Protein AF-A0A8C2XKY7-F1 (afdb_monomer)

pLDDT: mean 80.88, std 16.06, range [31.97, 96.88]

Sequence (263 aa):
IERQAEESQRLFYTARRLNLKREVGIIGAVSFIAGTMIGSGIFISPQFVLSAIGSPGASFVIWSCCGLIALLGGLCYAELGTVIPESGGEYIYILRTAGRVVAFMFVLSFIAVMRPASATGIALSLAEYVVAPFYSGCTAPQVVVKCVAAAAIMVLATVNCLSVRLATTIQVVSMVVKLLALAVIILGGVVMLFQGHTENFDNSFEGTYVDVSSIGIAFYQGLWSFDGWNTLNYLTEELKHPEVRVYCSLIIHLRRHLCSLCL

Radius of gyration: 22.41 Å; Cα contacts (8 Å, |Δi|>4): 226; chains: 1; bounding box: 69×38×68 Å

Foldseek 3Di:
DVVVVVVVVVVVVVPDPVLAAQPQELVNLLVVLVLQLQALLVVPLLVQLCVLFVFQLVLLVLLVVLLVVLLVVLVVLLVVCVVPVDADFPLVVCCVPVNDPVSVVVVCCCVVPVVVVLLLVRLLSVLCVVCDVVQPPDDDPPVSSNVSSVVVVVVLVVCVVPDPVSNVVVSVVVSVVSVVVLVCVQVVVVVCVVVVVCPSPPCRNPRTDPDPVSSVSSNVSSNSSRPRSRVVSNCSSNHDPSNPSSNVSSVVNSVVVSVSSSD

Solvent-accessible surface area (backbone atoms only — not comparable to full-atom values): 13965 Å² total; per-residue (Å²): 109,69,69,58,50,54,50,50,49,48,54,56,67,59,53,66,77,80,70,54,71,57,72,37,44,62,67,52,50,34,50,48,45,50,59,51,24,66,51,72,30,68,79,53,25,59,62,54,21,33,69,39,25,47,10,64,46,54,34,53,52,50,47,52,51,34,51,50,50,48,49,54,53,32,50,55,46,37,54,48,37,57,76,50,70,53,66,51,33,69,48,52,55,32,35,74,74,69,29,67,68,56,23,48,53,49,51,50,45,40,64,72,43,52,51,54,51,51,54,48,53,55,28,42,55,52,18,48,64,69,48,47,78,81,33,77,93,52,84,72,57,68,66,58,35,51,50,46,14,51,50,50,50,55,52,52,50,49,42,49,73,75,32,62,70,59,42,54,49,53,51,52,53,50,50,54,53,52,55,51,52,49,51,52,52,41,53,51,46,50,52,42,52,74,72,63,69,52,75,78,54,79,61,21,60,54,72,54,47,86,48,71,65,30,47,51,52,21,47,54,37,39,39,56,31,53,41,45,61,65,55,62,32,49,44,40,48,29,34,52,64,49,74,65,38,48,55,52,30,53,56,58,47,48,57,52,48,52,60,65,70,80,87

Organism: Cyclopterus lumpus (NCBI:txid8103)

Mean predicted aligned error: 9.89 Å

InterPro domains:
  IPR002293 Amino acid/polyamine transporter I [PF13520] (27-245)
  IPR050598 Cellular Amino Acid Transporter [PTHR11785] (16-252)

Secondary structure (DSSP, 8-state):
-HHHHHHHHHHHHTS--------B-HHHHHHHHHHHHS-SHHHHHHHHHHHHH--HHHHHHHHHHHHHHHHHHHHHHHHHHHHS--SSTHHHHHHHHT-HHHHHHHHHHIIIIIHHHHHHHHHHHHHHHHHGGGGTTSPPPHHHHHHHHHHHHHHHHHHHHH-HHHHHHHHHHHHHHHHHHHHHHHHHHHHHHHTT--GGGTTTTTT----HHHHHHHHHHHHHHTTTTTGGGGSTTTBSSHHHHHHHHHHHHHHHHHHHH--

Nearest PDB structures (foldseek):
  6li9-assembly1_B  TM=9.604E-01  e=4.142E-14  Homo sapiens
  7nf6-assembly1_B  TM=9.553E-01  e=1.616E-13  Ovis aries
  8ida-assembly1_B  TM=8.318E-01  e=3.259E-12  Homo sapiens
  8wny-assembly1_B  TM=9.722E-01  e=5.985E-11  Homo sapiens
  7epz-assembly1_B  TM=9.396E-01  e=1.323E-08  Homo sapiens

Structure (mmCIF, N/CA/C/O backbone):
data_AF-A0A8C2XKY7-F1
#
_entry.id   AF-A0A8C2XKY7-F1
#
loop_
_atom_site.group_PDB
_atom_site.id
_atom_site.type_symbol
_atom_site.label_atom_id
_atom_site.label_alt_id
_atom_site.label_comp_id
_atom_site.label_asym_id
_atom_site.label_entity_id
_atom_site.label_seq_id
_atom_site.pdbx_PDB_ins_code
_atom_site.Cartn_x
_atom_site.Cartn_y
_atom_site.Cartn_z
_atom_site.occupancy
_atom_site.B_iso_or_equiv
_atom_site.auth_seq_id
_atom_site.auth_comp_id
_atom_site.auth_asym_id
_atom_site.auth_atom_id
_atom_site.pdbx_PDB_model_num
ATOM 1 N N . ILE A 1 1 ? -39.731 5.141 42.437 1.00 54.97 1 ILE A N 1
ATOM 2 C CA . ILE A 1 1 ? -39.787 4.930 40.970 1.00 54.97 1 ILE A CA 1
ATOM 3 C C . ILE A 1 1 ? -38.626 5.660 40.294 1.00 54.97 1 ILE A C 1
ATOM 5 O O . ILE A 1 1 ? -37.801 4.980 39.710 1.00 54.97 1 ILE A O 1
ATOM 9 N N . GLU A 1 2 ? -38.446 6.973 40.491 1.00 52.31 2 GLU A N 1
ATOM 10 C CA . GLU A 1 2 ? -37.279 7.718 39.959 1.00 52.31 2 GLU A CA 1
ATOM 11 C C . GLU A 1 2 ? -35.917 7.190 40.442 1.00 52.31 2 GLU A C 1
ATOM 13 O O . GLU A 1 2 ? -35.032 6.984 39.623 1.00 52.31 2 GLU A O 1
ATOM 18 N N . ARG A 1 3 ? -35.767 6.827 41.727 1.00 51.44 3 ARG A N 1
ATOM 19 C CA . ARG A 1 3 ? -34.530 6.170 42.206 1.00 51.44 3 ARG A CA 1
ATOM 20 C C . ARG A 1 3 ? -34.241 4.831 41.528 1.00 51.44 3 ARG A C 1
ATOM 22 O O . ARG A 1 3 ? -33.085 4.529 41.285 1.00 51.44 3 ARG A O 1
ATOM 29 N N . GLN A 1 4 ? -35.272 4.046 41.203 1.00 51.00 4 GLN A N 1
ATOM 30 C CA . GLN A 1 4 ? -35.089 2.769 40.506 1.00 51.00 4 GLN A CA 1
ATOM 31 C C . GLN A 1 4 ? -34.838 2.962 39.005 1.00 51.00 4 GLN A C 1
ATOM 33 O O . GLN A 1 4 ? -34.149 2.145 38.405 1.00 51.00 4 GLN A O 1
ATOM 38 N N . ALA A 1 5 ? -35.325 4.055 38.410 1.00 53.00 5 ALA A N 1
ATOM 39 C CA . ALA A 1 5 ? -34.984 4.454 37.048 1.00 53.00 5 ALA A CA 1
ATOM 40 C C . ALA A 1 5 ? -33.535 4.968 36.950 1.00 53.00 5 ALA A C 1
ATOM 42 O O . ALA A 1 5 ? -32.833 4.589 36.019 1.00 53.00 5 ALA A O 1
ATOM 43 N N . GLU A 1 6 ? -33.044 5.725 37.940 1.00 53.34 6 GLU A N 1
ATOM 44 C CA . GLU A 1 6 ? -31.635 6.139 38.028 1.00 53.34 6 GLU A CA 1
ATOM 45 C C . GLU A 1 6 ? -30.687 4.967 38.321 1.00 53.34 6 GLU A C 1
ATOM 47 O O . GLU A 1 6 ? -29.592 4.914 37.763 1.00 53.34 6 GLU A O 1
ATOM 52 N N . GLU A 1 7 ? -31.087 4.004 39.158 1.00 53.75 7 GLU A N 1
ATOM 53 C CA . GLU A 1 7 ? -30.315 2.775 39.398 1.00 53.75 7 GLU A CA 1
ATOM 54 C C . GLU A 1 7 ? -30.307 1.861 38.172 1.00 53.75 7 GLU A C 1
ATOM 56 O O . GLU A 1 7 ? -29.263 1.307 37.837 1.00 53.75 7 GLU A O 1
ATOM 61 N N . SER A 1 8 ? -31.430 1.753 37.454 1.00 51.00 8 SER A N 1
ATOM 62 C CA . SER A 1 8 ? -31.519 0.997 36.202 1.00 51.00 8 SER A CA 1
ATOM 63 C C . SER A 1 8 ? -30.746 1.687 35.067 1.00 51.00 8 SER A C 1
ATOM 65 O O . SER A 1 8 ? -30.033 1.011 34.330 1.00 51.00 8 SER A O 1
ATOM 67 N N . GLN A 1 9 ? -30.753 3.027 34.984 1.00 49.66 9 GLN A N 1
ATOM 68 C CA . GLN A 1 9 ? -29.889 3.796 34.076 1.00 49.66 9 GLN A CA 1
ATOM 69 C C . GLN A 1 9 ? -28.409 3.714 34.462 1.00 49.66 9 GLN A C 1
ATOM 71 O O . GLN A 1 9 ? -27.577 3.618 33.563 1.00 49.66 9 GLN A O 1
ATOM 76 N N . ARG A 1 10 ? -28.045 3.692 35.753 1.00 48.12 10 ARG A N 1
ATOM 77 C CA . ARG A 1 10 ? -26.660 3.415 36.177 1.00 48.12 10 ARG A CA 1
ATOM 78 C C . ARG A 1 10 ? -26.254 1.989 35.833 1.00 48.12 10 ARG A C 1
ATOM 80 O O . ARG A 1 10 ? -25.175 1.822 35.279 1.00 48.12 10 ARG A O 1
ATOM 87 N N . LEU A 1 11 ? -27.095 0.980 36.069 1.00 50.81 11 LEU A N 1
ATOM 88 C CA . LEU A 1 11 ? -26.815 -0.407 35.674 1.00 50.81 11 LEU A CA 1
ATOM 89 C C . LEU A 1 11 ? -26.671 -0.550 34.149 1.00 50.81 11 LEU A C 1
ATOM 91 O O . LEU A 1 11 ? -25.809 -1.295 33.694 1.00 50.81 11 LEU A O 1
ATOM 95 N N . PHE A 1 12 ? -27.449 0.205 33.366 1.00 46.84 12 PHE A N 1
ATOM 96 C CA . PHE A 1 12 ? -27.363 0.230 31.903 1.00 46.84 12 PHE A CA 1
ATOM 97 C C . PHE A 1 12 ? -26.188 1.077 31.378 1.00 46.84 12 PHE A C 1
ATOM 99 O O . PHE A 1 12 ? -25.644 0.766 30.329 1.00 46.84 12 PHE A O 1
ATOM 106 N N . TYR A 1 13 ? -25.712 2.094 32.107 1.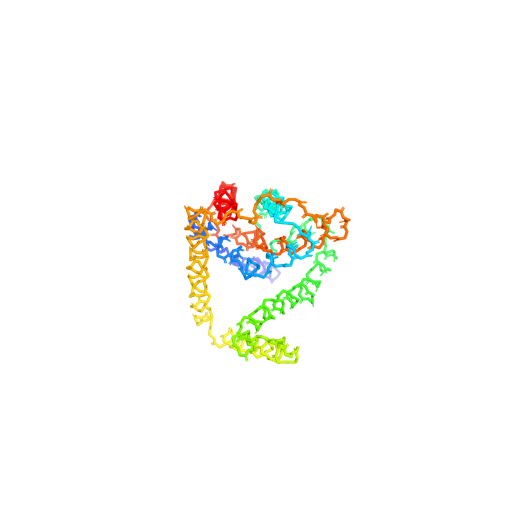00 43.41 13 TYR A N 1
ATOM 107 C CA . TYR A 1 13 ? -24.428 2.772 31.830 1.00 43.41 13 TYR A CA 1
ATOM 108 C C . TYR A 1 13 ? -23.217 1.951 32.293 1.00 43.41 13 TYR A C 1
ATOM 110 O O . TYR A 1 13 ? -22.125 2.077 31.744 1.00 43.41 13 TYR A O 1
ATOM 118 N N . THR A 1 14 ? -23.437 1.041 33.244 1.00 39.94 14 THR A N 1
ATOM 119 C CA . THR A 1 14 ? -22.590 -0.131 33.484 1.00 39.94 14 THR A CA 1
ATOM 120 C C . THR A 1 14 ? -22.904 -1.244 32.477 1.00 39.94 14 THR A C 1
ATOM 122 O O . THR A 1 14 ? -22.616 -2.411 32.737 1.00 39.94 14 THR A O 1
ATOM 125 N N . ALA A 1 15 ? -23.446 -0.912 31.293 1.00 43.59 15 ALA A N 1
ATOM 126 C CA . ALA A 1 15 ? -23.212 -1.688 30.087 1.00 43.59 15 ALA A CA 1
ATOM 127 C C . ALA A 1 15 ? -21.702 -1.766 29.911 1.00 43.59 15 ALA A C 1
ATOM 129 O O . ALA A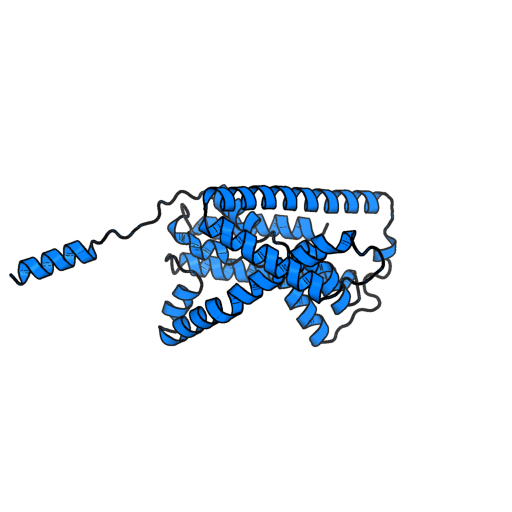 1 15 ? -21.074 -0.881 29.336 1.00 43.59 15 ALA A O 1
ATOM 130 N N . ARG A 1 16 ? -21.134 -2.801 30.535 1.00 41.12 16 ARG A N 1
ATOM 131 C CA . ARG A 1 16 ? -19.943 -3.534 30.149 1.00 41.12 16 ARG A CA 1
ATOM 132 C C . ARG A 1 16 ? -19.126 -2.695 29.179 1.00 41.12 16 ARG A C 1
ATOM 134 O O . ARG A 1 16 ? -19.314 -2.837 27.974 1.00 41.12 16 ARG A O 1
ATOM 141 N N . ARG A 1 17 ? -18.240 -1.819 29.688 1.00 44.00 17 ARG A N 1
ATOM 142 C CA . ARG A 1 17 ? -17.112 -1.380 28.859 1.00 44.00 17 ARG A CA 1
ATOM 143 C C . ARG A 1 17 ? -16.532 -2.685 28.342 1.00 44.00 17 ARG A C 1
ATOM 145 O O . ARG A 1 17 ? -16.005 -3.466 29.138 1.00 44.00 17 ARG A O 1
ATOM 152 N N . LEU A 1 18 ? -16.759 -2.982 27.068 1.00 45.09 18 LEU A N 1
ATOM 153 C CA . LEU A 1 18 ? -16.178 -4.116 26.378 1.00 45.09 18 LEU A CA 1
ATOM 154 C C . LEU A 1 18 ? -14.696 -3.772 26.281 1.00 45.09 18 LEU A C 1
ATOM 156 O O . LEU A 1 18 ? -14.224 -3.293 25.264 1.00 45.09 18 LEU A O 1
ATOM 160 N N . ASN A 1 19 ? -13.992 -3.898 27.406 1.00 48.44 19 ASN A N 1
ATOM 161 C CA . ASN A 1 19 ? -12.555 -3.771 27.450 1.00 48.44 19 ASN A CA 1
ATOM 162 C C . ASN A 1 19 ? -12.042 -4.984 26.697 1.00 48.44 19 ASN A C 1
ATOM 164 O O . ASN A 1 19 ? -12.215 -6.124 27.145 1.00 48.44 19 ASN A O 1
ATOM 168 N N . LEU A 1 20 ? -11.485 -4.724 25.521 1.00 58.12 20 LEU A N 1
ATOM 169 C CA . LEU A 1 20 ? -10.820 -5.740 24.738 1.00 58.12 20 LEU A CA 1
ATOM 170 C C . LEU A 1 20 ? -9.720 -6.360 25.603 1.00 58.12 20 LEU A C 1
ATOM 172 O O . LEU A 1 20 ? -9.013 -5.685 26.359 1.00 58.12 20 LEU A O 1
ATOM 176 N N . LYS A 1 21 ? -9.633 -7.690 25.580 1.00 58.19 21 LYS A N 1
ATOM 177 C CA . LYS A 1 21 ? -8.665 -8.396 26.412 1.00 58.19 21 LYS A CA 1
ATOM 178 C C . LYS A 1 21 ? -7.279 -8.096 25.850 1.00 58.19 21 LYS A C 1
ATOM 180 O O . LYS A 1 21 ? -6.983 -8.470 24.720 1.00 58.19 21 LYS A O 1
ATOM 185 N N . ARG A 1 22 ? -6.428 -7.441 26.643 1.00 65.25 22 ARG A N 1
ATOM 186 C CA . ARG A 1 22 ? -5.036 -7.164 26.271 1.00 65.25 22 ARG A CA 1
ATOM 187 C C . ARG A 1 22 ? -4.274 -8.474 26.128 1.00 65.25 22 ARG A C 1
ATOM 189 O O . ARG A 1 22 ? -3.756 -8.978 27.121 1.00 65.25 22 ARG A O 1
ATOM 196 N N . GLU A 1 23 ? -4.221 -9.037 24.927 1.00 70.06 23 GLU A N 1
ATOM 197 C CA . GLU A 1 23 ? -3.544 -10.306 24.626 1.00 70.06 23 GLU A CA 1
ATOM 198 C C . GLU A 1 23 ? -2.339 -10.127 23.697 1.00 70.06 23 GLU A C 1
ATOM 200 O O . GLU A 1 23 ? -1.421 -10.951 23.717 1.00 70.06 23 GLU A O 1
ATOM 205 N N . VAL A 1 24 ? -2.268 -9.015 22.959 1.00 64.38 24 VAL A N 1
ATOM 206 C CA . VAL A 1 24 ? -1.228 -8.787 21.953 1.00 64.38 24 VAL A CA 1
ATOM 207 C C . VAL A 1 24 ? 0.077 -8.332 22.619 1.00 64.38 24 VAL A C 1
ATOM 209 O O . VAL A 1 24 ? 0.172 -7.264 23.232 1.00 64.38 24 VAL A O 1
ATOM 212 N N . GLY A 1 25 ? 1.106 -9.181 22.533 1.00 68.69 25 GLY A N 1
ATOM 213 C CA . GLY A 1 25 ? 2.478 -8.881 22.963 1.00 68.69 25 GLY A CA 1
ATOM 214 C C . GLY A 1 25 ? 3.298 -8.130 21.902 1.00 68.69 25 GLY A C 1
ATOM 215 O O . GLY A 1 25 ? 2.831 -7.923 20.789 1.00 68.69 25 GLY A O 1
ATOM 216 N N . ILE A 1 26 ? 4.556 -7.778 22.214 1.00 64.50 26 ILE A N 1
ATOM 217 C CA . ILE A 1 26 ? 5.474 -7.064 21.289 1.00 64.50 26 ILE A CA 1
ATOM 218 C C . ILE A 1 26 ? 5.637 -7.815 19.968 1.00 64.50 26 ILE A C 1
ATOM 220 O O . ILE A 1 26 ? 5.540 -7.225 18.900 1.00 64.50 26 ILE A O 1
ATOM 224 N N . ILE A 1 27 ? 5.871 -9.127 20.043 1.00 66.44 27 ILE A N 1
ATOM 225 C CA . ILE A 1 27 ? 6.096 -9.965 18.860 1.00 66.44 27 ILE A CA 1
ATOM 226 C C . ILE A 1 27 ? 4.831 -10.019 17.998 1.00 66.44 27 ILE A C 1
ATOM 228 O O . ILE A 1 27 ? 4.924 -9.914 16.778 1.00 66.44 27 ILE A O 1
ATOM 232 N N . GLY A 1 28 ? 3.656 -10.116 18.629 1.00 67.19 28 GLY A N 1
ATOM 233 C CA . GLY A 1 28 ? 2.368 -10.061 17.939 1.00 67.19 28 GLY A CA 1
ATOM 234 C C . GLY A 1 28 ? 2.150 -8.718 17.245 1.00 67.19 28 GLY A C 1
ATOM 235 O O . GLY A 1 28 ? 1.813 -8.699 16.070 1.00 67.19 28 GLY A O 1
ATOM 236 N N . ALA A 1 29 ? 2.442 -7.608 17.927 1.00 67.50 29 ALA A N 1
ATOM 237 C CA . ALA A 1 29 ? 2.323 -6.260 17.376 1.00 67.50 29 ALA A CA 1
ATOM 238 C C . ALA A 1 29 ? 3.277 -6.014 16.196 1.00 67.50 29 ALA A C 1
ATOM 240 O O . ALA A 1 29 ? 2.845 -5.553 15.146 1.00 67.50 29 ALA A O 1
ATOM 241 N N . VAL A 1 30 ? 4.558 -6.383 16.329 1.00 67.06 30 VAL A N 1
ATOM 242 C CA . VAL A 1 30 ? 5.549 -6.273 15.243 1.00 67.06 30 VAL A CA 1
ATOM 243 C C . VAL A 1 30 ? 5.148 -7.134 14.049 1.00 67.06 30 VAL A C 1
ATOM 245 O O . VAL A 1 30 ? 5.233 -6.674 12.917 1.00 67.06 30 VAL A O 1
ATOM 248 N N . SER A 1 31 ? 4.707 -8.372 14.287 1.00 67.12 31 SER A N 1
ATOM 249 C CA . SER A 1 31 ? 4.286 -9.282 13.212 1.00 67.12 31 SER A CA 1
ATOM 250 C C . SER A 1 31 ? 3.009 -8.800 12.528 1.00 67.12 31 SER A C 1
ATOM 252 O O . SER A 1 31 ? 2.859 -8.969 11.322 1.00 67.12 31 SER A O 1
ATOM 254 N N . PHE A 1 32 ? 2.107 -8.174 13.284 1.00 71.62 32 PHE A N 1
ATOM 255 C CA . PHE A 1 32 ? 0.896 -7.571 12.752 1.00 71.62 32 PHE A CA 1
ATOM 256 C C . PHE A 1 32 ? 1.221 -6.371 11.859 1.00 71.62 32 PHE A C 1
ATOM 258 O O . PHE A 1 32 ? 0.811 -6.382 10.704 1.00 71.62 32 PHE A O 1
ATOM 265 N N . ILE A 1 33 ? 2.039 -5.415 12.330 1.00 73.00 33 ILE A N 1
ATOM 266 C CA . ILE A 1 33 ? 2.523 -4.295 11.498 1.00 73.00 33 ILE A CA 1
ATOM 267 C C . ILE A 1 33 ? 3.198 -4.823 10.234 1.00 73.00 33 ILE A C 1
ATOM 269 O O . ILE A 1 33 ? 2.911 -4.345 9.142 1.00 73.00 33 ILE A O 1
ATOM 273 N N . ALA A 1 34 ? 4.071 -5.824 10.382 1.00 69.12 34 ALA A N 1
ATOM 274 C CA . ALA A 1 34 ? 4.762 -6.452 9.264 1.00 69.12 34 ALA A CA 1
ATOM 275 C C . ALA A 1 34 ? 3.799 -6.986 8.216 1.00 69.12 34 ALA A C 1
ATOM 277 O O . ALA A 1 34 ? 3.957 -6.723 7.028 1.00 69.12 34 ALA A O 1
ATOM 278 N N . GLY A 1 35 ? 2.791 -7.731 8.663 1.00 70.06 35 GLY A N 1
ATOM 279 C CA . GLY A 1 35 ? 1.791 -8.311 7.781 1.00 70.06 35 GLY A CA 1
ATOM 280 C C . GLY A 1 35 ? 0.888 -7.269 7.127 1.00 70.06 35 GLY A C 1
ATOM 281 O O . GLY A 1 35 ? 0.414 -7.510 6.019 1.00 70.06 35 GLY A O 1
ATOM 282 N N . THR A 1 36 ? 0.645 -6.130 7.782 1.00 74.56 36 THR A N 1
ATOM 283 C CA . THR A 1 36 ? -0.199 -5.059 7.235 1.00 74.56 36 THR A CA 1
ATOM 284 C C . THR A 1 36 ? 0.562 -4.130 6.294 1.00 74.56 36 THR A C 1
ATOM 286 O O . THR A 1 36 ? -0.005 -3.731 5.285 1.00 74.56 36 THR A O 1
ATOM 289 N N . MET A 1 37 ? 1.828 -3.820 6.594 1.00 76.69 37 MET A N 1
ATOM 290 C CA . MET A 1 37 ? 2.678 -2.954 5.766 1.00 76.69 37 MET A CA 1
ATOM 291 C C . MET A 1 37 ? 3.201 -3.653 4.515 1.00 76.69 37 MET A C 1
ATOM 293 O O . MET A 1 37 ? 3.271 -3.038 3.455 1.00 76.69 37 MET A O 1
ATOM 297 N N . ILE A 1 38 ? 3.573 -4.937 4.617 1.00 76.38 38 ILE A N 1
ATOM 298 C CA . ILE A 1 38 ? 4.050 -5.721 3.470 1.00 76.38 38 ILE A CA 1
ATOM 299 C C . ILE A 1 38 ? 2.843 -6.072 2.587 1.00 76.38 38 ILE A C 1
ATOM 301 O O . ILE A 1 38 ? 2.255 -7.159 2.638 1.00 76.38 38 ILE A O 1
ATOM 305 N N . GLY A 1 39 ? 2.432 -5.085 1.794 1.00 75.19 39 GLY A N 1
ATOM 306 C CA . GLY A 1 39 ? 1.282 -5.134 0.907 1.00 75.19 39 GLY A CA 1
ATOM 307 C C . GLY A 1 39 ? 1.614 -5.618 -0.503 1.00 75.19 39 GLY A C 1
ATOM 308 O O . GLY A 1 39 ? 2.716 -6.062 -0.812 1.00 75.19 39 GLY A O 1
ATOM 309 N N . SER A 1 40 ? 0.626 -5.526 -1.394 1.00 75.81 40 SER A N 1
ATOM 310 C CA . SER A 1 40 ? 0.837 -5.711 -2.838 1.00 75.81 40 SER A CA 1
ATOM 311 C C . SER A 1 40 ? 1.586 -4.541 -3.485 1.00 75.81 40 SER A C 1
ATOM 313 O O . SER A 1 40 ? 2.070 -4.690 -4.603 1.00 75.81 40 SER A O 1
ATOM 315 N N . GLY A 1 41 ? 1.695 -3.399 -2.790 1.00 83.44 41 GLY A N 1
ATOM 316 C CA . GLY A 1 41 ? 2.337 -2.189 -3.301 1.00 83.44 41 GLY A CA 1
ATOM 317 C C . GLY A 1 41 ? 3.757 -2.442 -3.796 1.00 83.44 41 GLY A C 1
ATOM 318 O O . GLY A 1 41 ? 4.079 -2.045 -4.907 1.00 83.44 41 GLY A O 1
ATOM 319 N N . ILE A 1 42 ? 4.563 -3.210 -3.056 1.00 87.75 42 ILE A N 1
ATOM 320 C CA . ILE A 1 42 ? 5.964 -3.472 -3.421 1.00 87.75 42 ILE A CA 1
ATOM 321 C C . ILE A 1 42 ? 6.140 -4.195 -4.762 1.00 87.75 42 ILE A C 1
ATOM 323 O O . ILE A 1 42 ? 7.186 -4.080 -5.384 1.00 87.75 42 ILE A O 1
ATOM 327 N N . PHE A 1 43 ? 5.128 -4.922 -5.235 1.00 87.69 43 PHE A N 1
ATOM 328 C CA . PHE A 1 43 ? 5.211 -5.607 -6.523 1.00 87.69 43 PHE A CA 1
ATOM 329 C C . PHE A 1 43 ? 4.930 -4.647 -7.693 1.00 87.69 43 PHE A C 1
ATOM 331 O O . PHE A 1 43 ? 5.519 -4.789 -8.758 1.00 87.69 43 PHE A O 1
ATOM 338 N N . ILE A 1 44 ? 4.101 -3.622 -7.474 1.00 87.31 44 ILE A N 1
ATOM 339 C CA . ILE A 1 44 ? 3.611 -2.710 -8.517 1.00 87.31 44 ILE A CA 1
ATOM 340 C C . ILE A 1 44 ? 4.335 -1.356 -8.506 1.00 87.31 44 ILE A C 1
ATOM 342 O O . ILE A 1 44 ? 4.759 -0.853 -9.547 1.00 87.31 44 ILE A O 1
ATOM 346 N N . SER A 1 45 ? 4.499 -0.755 -7.328 1.00 91.19 45 SER A N 1
ATOM 347 C CA . SER A 1 45 ? 5.063 0.583 -7.152 1.00 91.19 45 SER A CA 1
ATOM 348 C C . SER A 1 45 ? 6.460 0.768 -7.754 1.00 91.19 45 SER A C 1
ATOM 350 O O . SER A 1 45 ? 6.682 1.851 -8.291 1.00 91.19 45 SER A O 1
ATOM 352 N N . PRO A 1 46 ? 7.404 -0.203 -7.733 1.00 91.50 46 PRO A N 1
ATOM 353 C CA . PRO A 1 46 ? 8.735 0.013 -8.308 1.00 91.50 46 PRO A CA 1
ATOM 354 C C . PRO A 1 46 ? 8.703 0.411 -9.785 1.00 91.50 46 PRO A C 1
ATOM 356 O O . PRO A 1 46 ? 9.424 1.324 -10.181 1.00 91.50 46 PRO A O 1
ATOM 359 N N . GLN A 1 47 ? 7.824 -0.211 -10.581 1.00 90.44 47 GLN A N 1
ATOM 360 C CA . GLN A 1 47 ? 7.662 0.126 -11.996 1.00 90.44 47 GLN A CA 1
ATOM 361 C C . GLN A 1 47 ? 7.166 1.566 -12.164 1.00 90.44 47 GLN A C 1
ATOM 363 O O . GLN A 1 47 ? 7.716 2.318 -12.968 1.00 90.44 47 GLN A O 1
ATOM 368 N N . PHE A 1 48 ? 6.161 1.968 -11.381 1.00 91.19 48 PHE A N 1
ATOM 369 C CA . PHE A 1 48 ? 5.609 3.320 -11.447 1.00 91.19 48 PHE A CA 1
ATOM 370 C C . PHE A 1 48 ? 6.600 4.382 -10.962 1.00 91.19 48 PHE A C 1
ATOM 372 O O . PHE A 1 48 ? 6.766 5.395 -11.639 1.00 91.19 48 PHE A O 1
ATOM 379 N N . VAL A 1 49 ? 7.297 4.140 -9.847 1.00 94.38 49 VAL A N 1
ATOM 380 C CA . VAL A 1 49 ? 8.327 5.044 -9.310 1.00 94.38 49 VAL A CA 1
ATOM 381 C C . VAL A 1 49 ? 9.443 5.242 -10.332 1.00 94.38 49 VAL A C 1
ATOM 383 O O . VAL A 1 49 ? 9.768 6.386 -10.644 1.00 94.38 49 VAL A O 1
ATOM 386 N N . LEU A 1 50 ? 9.968 4.155 -10.908 1.00 93.31 50 LEU A N 1
ATOM 387 C CA . LEU A 1 50 ? 11.035 4.229 -11.905 1.00 93.31 50 LEU A CA 1
ATOM 388 C C . LEU A 1 50 ? 10.573 4.940 -13.181 1.00 93.31 50 LEU A C 1
ATOM 390 O O . LEU A 1 50 ? 11.287 5.796 -13.691 1.00 93.31 50 LEU A O 1
ATOM 394 N N . SER A 1 51 ? 9.365 4.643 -13.670 1.00 92.75 51 SER A N 1
ATOM 395 C CA . SER A 1 51 ? 8.816 5.306 -14.861 1.00 92.75 51 SER A CA 1
ATOM 396 C C . SER A 1 51 ? 8.562 6.803 -14.658 1.00 92.75 51 SER A C 1
ATOM 398 O O . SER A 1 51 ? 8.670 7.570 -15.610 1.00 92.75 51 SER A O 1
ATOM 400 N N . ALA A 1 52 ? 8.245 7.220 -13.427 1.00 93.81 52 ALA A N 1
ATOM 401 C CA . ALA A 1 52 ? 8.006 8.617 -13.091 1.00 93.81 52 ALA A CA 1
ATOM 402 C C . ALA A 1 52 ? 9.317 9.393 -12.911 1.00 93.81 52 ALA A C 1
ATOM 404 O O . ALA A 1 52 ? 9.436 10.496 -13.425 1.00 93.81 52 ALA A O 1
ATOM 405 N N . ILE A 1 53 ? 10.306 8.834 -12.202 1.00 93.88 53 ILE A N 1
ATOM 406 C CA . ILE A 1 53 ? 11.558 9.543 -11.878 1.00 93.88 53 ILE A CA 1
ATOM 407 C C . ILE A 1 53 ? 12.661 9.355 -12.933 1.00 93.88 53 ILE A C 1
ATOM 409 O O . ILE A 1 53 ? 13.614 10.130 -12.973 1.00 93.88 53 ILE A O 1
ATOM 413 N N . GLY A 1 54 ? 12.544 8.346 -13.797 1.00 91.81 54 GLY A N 1
ATOM 414 C CA . GLY A 1 54 ? 13.401 8.116 -14.963 1.00 91.81 54 GLY A CA 1
ATOM 415 C C . GLY A 1 54 ? 14.697 7.350 -14.690 1.00 91.81 54 GLY A C 1
ATOM 416 O O . GLY A 1 54 ? 15.164 6.649 -15.583 1.00 91.81 54 GLY A O 1
ATOM 417 N N . SER A 1 55 ? 15.254 7.416 -13.474 1.00 92.31 55 SER A N 1
ATOM 418 C CA . SER A 1 55 ? 16.548 6.795 -13.153 1.00 92.31 55 SER A CA 1
ATOM 419 C C . SER A 1 55 ? 16.505 5.831 -11.948 1.00 92.31 55 SER A C 1
ATOM 421 O O . SER A 1 55 ? 15.763 6.063 -10.978 1.00 92.31 55 SER A O 1
ATOM 423 N N . PRO A 1 56 ? 17.304 4.741 -11.958 1.00 91.38 56 PRO A N 1
ATOM 424 C CA . PRO A 1 56 ? 17.371 3.792 -10.842 1.00 91.38 56 PRO A CA 1
ATOM 425 C C . PRO A 1 56 ? 17.880 4.423 -9.539 1.00 91.38 56 PRO A C 1
ATOM 427 O O . PRO A 1 56 ? 17.303 4.215 -8.472 1.00 91.38 56 PRO A O 1
ATOM 430 N N . GLY A 1 57 ? 18.923 5.252 -9.619 1.00 91.38 57 GLY A N 1
ATOM 431 C CA . GLY A 1 57 ? 19.531 5.937 -8.478 1.00 91.38 57 GLY A CA 1
ATOM 432 C C . GLY A 1 57 ? 18.559 6.890 -7.791 1.00 91.38 57 GLY A C 1
ATOM 433 O O . GLY A 1 57 ? 18.420 6.852 -6.568 1.00 91.38 57 GLY A O 1
ATOM 434 N N . ALA A 1 58 ? 17.816 7.693 -8.563 1.00 92.31 58 ALA A N 1
ATOM 435 C CA . ALA A 1 58 ? 16.792 8.566 -7.994 1.00 92.31 58 ALA A CA 1
ATOM 436 C C . ALA A 1 58 ? 15.620 7.767 -7.403 1.00 92.31 58 ALA A C 1
ATOM 438 O O . ALA A 1 58 ? 15.083 8.154 -6.365 1.00 92.31 58 ALA A O 1
ATOM 439 N N . SER A 1 59 ? 15.269 6.617 -7.990 1.00 93.44 59 SER A N 1
ATOM 440 C CA . SER A 1 59 ? 14.246 5.724 -7.432 1.00 93.44 59 SER A CA 1
ATOM 441 C C . SER A 1 59 ? 14.609 5.260 -6.018 1.00 93.44 59 SER A C 1
ATOM 443 O O . SER A 1 59 ? 13.774 5.356 -5.118 1.00 93.44 59 SER A O 1
ATOM 445 N N . PHE A 1 60 ? 15.855 4.834 -5.773 1.00 92.19 60 PHE A N 1
ATOM 446 C CA . PHE A 1 60 ? 16.306 4.446 -4.426 1.00 92.19 60 PHE A CA 1
ATOM 447 C C . PHE A 1 60 ? 16.244 5.596 -3.415 1.00 92.19 60 PHE A C 1
ATOM 449 O O . PHE A 1 60 ? 15.894 5.378 -2.249 1.00 92.19 60 PHE A O 1
ATOM 456 N N . VAL A 1 61 ? 16.533 6.828 -3.849 1.00 93.88 61 VAL A N 1
ATOM 457 C CA . VAL A 1 61 ? 16.380 8.024 -3.006 1.00 93.88 61 VAL A CA 1
ATOM 458 C C . VAL A 1 61 ? 14.911 8.228 -2.632 1.00 93.88 61 VAL A C 1
ATOM 460 O O . VAL A 1 61 ? 14.609 8.383 -1.449 1.00 93.88 61 VAL A O 1
ATOM 463 N N . ILE A 1 62 ? 13.988 8.150 -3.598 1.00 94.44 62 ILE A N 1
ATOM 464 C CA . ILE A 1 62 ? 12.543 8.265 -3.341 1.00 94.44 62 ILE A CA 1
ATOM 465 C C . ILE A 1 62 ? 12.076 7.192 -2.352 1.00 94.44 62 ILE A C 1
ATOM 467 O O . ILE A 1 62 ? 11.392 7.520 -1.381 1.00 94.44 62 ILE A O 1
ATOM 471 N N . TRP A 1 63 ? 12.478 5.932 -2.540 1.00 94.06 63 TRP A N 1
ATOM 472 C CA . TRP A 1 63 ? 12.144 4.837 -1.623 1.00 94.06 63 TRP A CA 1
ATOM 473 C C . TRP A 1 63 ? 12.663 5.083 -0.204 1.00 94.06 63 TRP A C 1
ATOM 475 O O . TRP A 1 63 ? 11.918 4.914 0.766 1.00 94.06 63 TRP A O 1
ATOM 485 N N . SER A 1 64 ? 13.906 5.550 -0.079 1.00 93.81 64 SER A N 1
ATOM 486 C CA . SER A 1 64 ? 14.517 5.892 1.209 1.00 93.81 64 SER A CA 1
ATOM 487 C C . SER A 1 64 ? 13.771 7.035 1.904 1.00 93.81 64 SER A C 1
ATOM 489 O O . SER A 1 64 ? 13.471 6.951 3.097 1.00 93.81 64 SER A O 1
ATOM 491 N N . CYS A 1 65 ? 13.409 8.083 1.160 1.00 94.25 65 CYS A N 1
ATOM 492 C CA . CYS A 1 65 ? 12.631 9.205 1.679 1.00 94.25 65 CYS A CA 1
ATOM 493 C C . CYS A 1 65 ? 11.209 8.790 2.083 1.00 94.25 65 CYS A C 1
ATOM 495 O O . CYS A 1 65 ? 10.746 9.194 3.148 1.00 94.25 65 CYS A O 1
ATOM 497 N N . CYS A 1 66 ? 10.525 7.959 1.289 1.00 92.75 66 CYS A N 1
ATOM 498 C CA . CYS A 1 66 ? 9.203 7.426 1.632 1.00 92.75 66 CYS A CA 1
ATOM 499 C C . CYS A 1 66 ? 9.251 6.609 2.929 1.00 92.75 66 CYS A C 1
ATOM 501 O O . CYS A 1 66 ? 8.410 6.802 3.807 1.00 92.75 66 CYS A O 1
ATOM 503 N N . GLY A 1 67 ? 10.273 5.761 3.089 1.00 89.12 67 GLY A N 1
ATOM 504 C CA . GLY A 1 67 ? 10.501 5.007 4.321 1.00 89.12 67 GLY A CA 1
ATOM 505 C C . GLY A 1 67 ? 10.750 5.916 5.528 1.00 89.12 67 GLY A C 1
ATOM 506 O O . GLY A 1 67 ? 10.184 5.692 6.596 1.00 89.12 67 GLY A O 1
ATOM 507 N N . LEU A 1 68 ? 11.533 6.986 5.367 1.00 91.38 68 LEU A N 1
ATOM 508 C CA . LEU A 1 68 ? 11.755 7.968 6.432 1.00 91.38 68 LEU A CA 1
ATOM 509 C C . LEU A 1 68 ? 10.464 8.708 6.815 1.00 91.38 68 LEU A C 1
ATOM 511 O O . LEU A 1 68 ? 10.190 8.886 8.000 1.00 91.38 68 LEU A O 1
ATOM 515 N N . ILE A 1 69 ? 9.648 9.108 5.839 1.00 91.62 69 ILE A N 1
ATOM 516 C CA . ILE A 1 69 ? 8.355 9.758 6.099 1.00 91.62 69 ILE A CA 1
ATOM 517 C C . ILE A 1 69 ? 7.417 8.801 6.842 1.00 91.62 69 ILE A C 1
ATOM 519 O O . ILE A 1 69 ? 6.806 9.200 7.832 1.00 91.62 69 ILE A O 1
ATOM 523 N N . ALA A 1 70 ? 7.343 7.535 6.421 1.00 88.75 70 ALA A N 1
ATOM 524 C CA . ALA A 1 70 ? 6.551 6.516 7.106 1.00 88.75 70 ALA A CA 1
ATOM 525 C C . ALA A 1 70 ? 7.033 6.285 8.550 1.00 88.75 70 ALA A C 1
ATOM 527 O O . ALA A 1 70 ? 6.210 6.099 9.447 1.00 88.75 70 ALA A O 1
ATOM 528 N N . LEU A 1 71 ? 8.349 6.361 8.803 1.00 83.31 71 LEU A N 1
ATOM 529 C CA . LEU A 1 71 ? 8.913 6.290 10.156 1.00 83.31 71 LEU A CA 1
ATOM 530 C C . LEU A 1 71 ? 8.423 7.438 11.028 1.00 83.31 71 LEU A C 1
ATOM 532 O O . LEU A 1 71 ? 7.909 7.211 12.121 1.00 83.31 71 LEU A O 1
ATOM 536 N N . LEU A 1 72 ? 8.604 8.666 10.546 1.00 88.44 72 LEU A N 1
ATOM 537 C CA . LEU A 1 72 ? 8.250 9.869 11.289 1.00 88.44 72 LEU A CA 1
ATOM 538 C C . LEU A 1 72 ? 6.737 9.923 11.535 1.00 88.44 72 LEU A C 1
ATOM 540 O O . LEU A 1 72 ? 6.315 10.153 12.665 1.00 88.44 72 LEU A O 1
ATOM 544 N N . GLY A 1 73 ? 5.928 9.608 10.518 1.00 87.88 73 GLY A N 1
ATOM 545 C CA . GLY A 1 73 ? 4.473 9.504 10.640 1.00 87.88 73 GLY A CA 1
ATOM 546 C C . GLY A 1 73 ? 4.047 8.443 11.654 1.00 87.88 73 GLY A C 1
ATOM 547 O O . GLY A 1 73 ? 3.236 8.726 12.535 1.00 87.88 73 GLY A O 1
ATOM 548 N N . GLY A 1 74 ? 4.654 7.254 11.598 1.00 83.81 74 GLY A N 1
ATOM 549 C CA . GLY A 1 74 ? 4.420 6.184 12.565 1.00 83.81 74 GLY A CA 1
ATOM 550 C C . GLY A 1 74 ? 4.758 6.592 14.001 1.00 83.81 74 GLY A C 1
ATOM 551 O O . GLY A 1 74 ? 3.984 6.296 14.908 1.00 83.81 74 GLY A O 1
ATOM 552 N N . LEU A 1 75 ? 5.865 7.309 14.221 1.00 81.81 75 LEU A N 1
ATOM 553 C CA . LEU A 1 75 ? 6.258 7.810 15.545 1.00 81.81 75 LEU A CA 1
ATOM 554 C C . LEU A 1 75 ? 5.280 8.862 16.085 1.00 81.81 75 LEU A C 1
ATOM 556 O O . LEU A 1 75 ? 4.871 8.762 17.239 1.00 81.81 75 LEU A O 1
ATOM 560 N N . CYS A 1 76 ? 4.847 9.818 15.258 1.00 87.31 76 CYS A N 1
ATOM 561 C CA . CYS A 1 76 ? 3.825 10.792 15.657 1.00 87.31 76 CYS A CA 1
ATOM 562 C C . CYS A 1 76 ? 2.510 10.101 16.040 1.00 87.31 76 CYS A C 1
ATOM 564 O O . CYS A 1 76 ? 1.864 10.456 17.024 1.00 87.31 76 CYS A O 1
ATOM 566 N N . TYR A 1 77 ? 2.123 9.079 15.280 1.00 84.50 77 TYR A N 1
ATOM 567 C CA . TYR A 1 77 ? 0.931 8.293 15.573 1.00 84.50 77 TYR A CA 1
ATOM 568 C C . TYR A 1 77 ? 1.090 7.418 16.817 1.00 84.50 77 TYR A C 1
ATOM 570 O O . 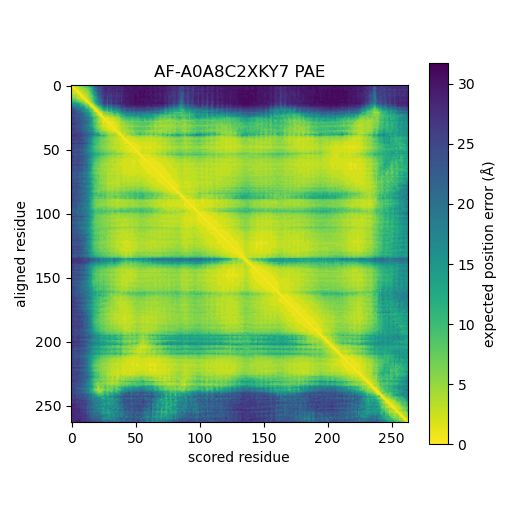TYR A 1 77 ? 0.123 7.231 17.547 1.00 84.50 77 TYR A O 1
ATOM 578 N N . ALA A 1 78 ? 2.295 6.918 17.091 1.00 79.88 78 ALA A N 1
ATOM 579 C CA . ALA A 1 78 ? 2.594 6.204 18.324 1.00 79.88 78 ALA A CA 1
ATOM 580 C C . ALA A 1 78 ? 2.391 7.097 19.551 1.00 79.88 78 ALA A C 1
ATOM 582 O O . ALA A 1 78 ? 1.743 6.675 20.503 1.00 79.88 78 ALA A O 1
ATOM 583 N N . GLU A 1 79 ? 2.904 8.328 19.517 1.00 82.31 79 GLU A N 1
ATOM 584 C CA . GLU A 1 79 ? 2.691 9.320 20.574 1.00 82.31 79 GLU A CA 1
ATOM 585 C C . GLU A 1 79 ? 1.201 9.651 20.737 1.00 82.31 79 GLU A C 1
ATOM 587 O O . GLU A 1 79 ? 0.667 9.678 21.844 1.00 82.31 79 GLU A O 1
ATOM 592 N N . LEU A 1 80 ? 0.481 9.818 19.630 1.00 83.56 80 LEU A N 1
ATOM 593 C CA . LEU A 1 80 ? -0.946 10.111 19.682 1.00 83.56 80 LEU A CA 1
ATOM 594 C C . LEU A 1 80 ? -1.764 8.950 20.277 1.00 83.56 80 LEU A C 1
ATOM 596 O O . LEU A 1 80 ? -2.681 9.181 21.069 1.00 83.56 80 LEU A O 1
ATOM 600 N N . GLY A 1 81 ? -1.397 7.704 19.963 1.00 78.69 81 GLY A N 1
ATOM 601 C CA . GLY A 1 81 ? -2.013 6.497 20.517 1.00 78.69 81 GLY A CA 1
ATOM 602 C C . GLY A 1 81 ? -1.714 6.242 21.994 1.00 78.69 81 GLY A C 1
ATOM 603 O O . GLY A 1 81 ? -2.478 5.529 22.646 1.00 78.69 81 GLY A O 1
ATOM 604 N N . THR A 1 82 ? -0.652 6.831 22.553 1.00 77.69 82 THR A N 1
ATOM 605 C CA . THR A 1 82 ? -0.386 6.781 24.002 1.00 77.69 82 THR A CA 1
ATOM 606 C C . THR A 1 82 ? -1.101 7.895 24.757 1.00 77.69 82 THR A C 1
ATOM 608 O O . THR A 1 82 ? -1.548 7.668 25.881 1.00 77.69 82 THR A O 1
ATOM 611 N N . VAL A 1 83 ? -1.270 9.069 24.139 1.00 83.44 83 VAL A N 1
ATOM 612 C CA . VAL A 1 83 ? -2.028 10.192 24.715 1.00 83.44 83 VAL A CA 1
ATOM 613 C C . VAL A 1 83 ? -3.534 9.913 24.714 1.00 83.44 83 VAL A C 1
ATOM 615 O O . VAL A 1 83 ? -4.222 10.246 25.681 1.00 83.44 83 VAL A O 1
ATOM 618 N N . ILE A 1 84 ? -4.056 9.292 23.652 1.00 82.50 84 ILE A N 1
ATOM 619 C CA . ILE A 1 84 ? -5.479 8.959 23.499 1.00 82.50 84 ILE A CA 1
ATOM 620 C C . ILE A 1 84 ? -5.618 7.436 23.316 1.00 82.50 84 ILE A C 1
ATOM 622 O O . ILE A 1 84 ? -5.703 6.955 22.183 1.00 82.50 84 ILE A O 1
ATOM 626 N N . PRO A 1 85 ? -5.637 6.657 24.416 1.00 74.94 85 PRO A N 1
ATOM 627 C CA . PRO A 1 85 ? -5.661 5.195 24.382 1.00 74.94 85 PRO A CA 1
ATOM 628 C C . PRO A 1 85 ? -7.090 4.654 24.194 1.00 74.94 85 PRO A C 1
ATOM 630 O O . PRO A 1 85 ? -7.571 3.849 24.992 1.00 74.94 85 PRO A O 1
ATOM 633 N N . GLU A 1 86 ? -7.780 5.136 23.165 1.00 78.19 86 GLU A N 1
ATOM 634 C CA . GLU A 1 86 ? -9.123 4.699 22.773 1.00 78.19 86 GLU A CA 1
ATOM 635 C C . GLU A 1 86 ? -9.060 4.030 21.394 1.00 78.19 86 GLU A C 1
ATOM 637 O O . GLU A 1 86 ? -8.334 4.482 20.503 1.00 78.19 86 GLU A O 1
ATOM 642 N N . SER A 1 87 ? -9.830 2.959 21.200 1.00 75.25 87 SER A N 1
A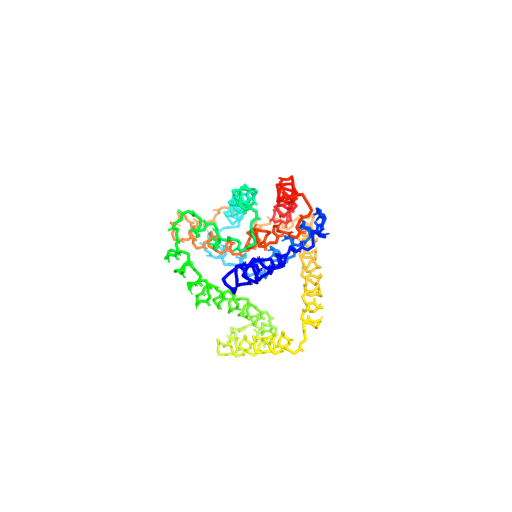TOM 643 C CA . SER A 1 87 ? -9.945 2.306 19.892 1.00 75.25 87 SER A CA 1
ATOM 644 C C . SER A 1 87 ? -10.678 3.203 18.890 1.00 75.25 87 SER A C 1
ATOM 646 O O . SER A 1 87 ? -11.734 3.761 19.186 1.00 75.25 87 SER A O 1
ATOM 648 N N . GLY A 1 88 ? -10.160 3.285 17.662 1.00 77.69 88 GLY A N 1
ATOM 649 C CA . GLY A 1 88 ? -10.800 4.013 16.556 1.00 77.69 88 GLY A CA 1
ATOM 650 C C . GLY A 1 88 ? -9.856 4.842 15.683 1.00 77.69 88 GLY A C 1
ATOM 651 O O . GLY A 1 88 ? -10.316 5.434 14.706 1.00 77.69 88 GLY A O 1
ATOM 652 N N . GLY A 1 89 ? -8.558 4.868 16.006 1.00 85.50 89 GLY A N 1
ATOM 653 C CA . GLY A 1 89 ? -7.521 5.482 15.176 1.00 85.50 89 GLY A CA 1
ATOM 654 C C . GLY A 1 89 ? -7.782 6.964 14.893 1.00 85.50 89 GLY A C 1
ATOM 655 O O . GLY A 1 89 ? -8.170 7.727 15.780 1.00 85.50 89 GLY A O 1
ATOM 656 N N . GLU A 1 90 ? -7.612 7.367 13.632 1.00 88.25 90 GLU A N 1
ATOM 657 C CA . GLU A 1 90 ? -7.744 8.756 13.176 1.00 88.25 90 GLU A CA 1
ATOM 658 C C . GLU A 1 90 ? -9.090 9.383 13.531 1.00 88.25 90 GLU A C 1
ATOM 660 O O . GLU A 1 90 ? -9.150 10.573 13.839 1.00 88.25 90 GLU A O 1
ATOM 665 N N . TYR A 1 91 ? -10.172 8.600 13.516 1.00 90.44 91 TYR A N 1
ATOM 666 C CA . TYR A 1 91 ? -11.497 9.126 13.825 1.00 90.44 91 TYR A CA 1
ATOM 667 C C . TYR A 1 91 ? -11.554 9.712 15.236 1.00 90.44 91 TYR A C 1
ATOM 669 O O . TYR A 1 91 ? -12.031 10.833 15.412 1.00 90.44 91 TYR A O 1
ATOM 677 N N . ILE A 1 92 ? -11.047 8.982 16.232 1.00 89.62 92 ILE A N 1
ATOM 678 C CA . ILE A 1 92 ? -11.064 9.434 17.626 1.00 89.62 92 ILE A CA 1
ATOM 679 C C . ILE A 1 92 ? -10.131 10.630 17.816 1.00 89.62 92 ILE A C 1
ATOM 681 O O . ILE A 1 92 ? -10.486 11.590 18.505 1.00 89.62 92 ILE A O 1
ATOM 685 N N . TYR A 1 93 ? -8.979 10.627 17.148 1.00 90.06 93 TYR A N 1
ATOM 686 C CA . TYR A 1 93 ? -8.037 11.742 17.202 1.00 90.06 93 TYR A CA 1
ATOM 687 C C . TYR A 1 93 ? -8.650 13.033 16.658 1.00 90.06 93 TYR A C 1
ATOM 689 O O . TYR A 1 93 ? -8.579 14.080 17.307 1.00 90.06 93 TYR A O 1
ATOM 697 N N . ILE A 1 94 ? -9.328 12.959 15.511 1.00 91.69 94 ILE A N 1
ATOM 698 C CA . ILE A 1 94 ? -10.021 14.101 14.903 1.00 91.69 94 ILE A CA 1
ATOM 699 C C . ILE A 1 94 ? -11.231 14.507 15.751 1.00 91.69 94 ILE A C 1
ATOM 701 O O . ILE A 1 94 ? -11.463 15.696 15.965 1.00 91.69 94 ILE A O 1
ATOM 705 N N . LEU A 1 95 ? -11.977 13.544 16.294 1.00 92.38 95 LEU A N 1
ATOM 706 C CA . LEU A 1 95 ? -13.123 13.811 17.164 1.00 92.38 95 LEU A CA 1
ATOM 707 C C . LEU A 1 95 ? -12.717 14.599 18.413 1.00 92.38 95 LEU A C 1
ATOM 709 O O . LEU A 1 95 ? -13.449 15.501 18.827 1.00 92.38 95 LEU A O 1
ATOM 713 N N . ARG A 1 96 ? -11.554 14.283 18.995 1.00 89.12 96 ARG A N 1
ATOM 714 C CA . ARG A 1 96 ? -11.049 14.934 20.209 1.00 89.12 96 ARG A CA 1
ATOM 715 C C . ARG A 1 96 ? -10.418 16.303 19.950 1.00 89.12 96 ARG A C 1
ATOM 717 O O . ARG A 1 96 ? -10.488 17.155 20.829 1.00 89.12 96 ARG A O 1
ATOM 724 N N . THR A 1 97 ? -9.823 16.514 18.776 1.00 91.25 97 THR A N 1
ATOM 725 C CA . THR A 1 97 ? -9.076 17.744 18.444 1.00 91.25 97 THR A CA 1
ATOM 726 C C . THR A 1 97 ? -9.892 18.757 17.639 1.00 91.25 97 THR A C 1
ATOM 728 O O . THR A 1 97 ? -9.876 19.941 17.961 1.00 91.25 97 THR A O 1
ATOM 731 N N . ALA A 1 98 ? -10.628 18.306 16.620 1.00 91.69 98 ALA A N 1
ATOM 732 C CA . ALA A 1 98 ? -11.355 19.147 15.662 1.00 91.69 98 ALA A CA 1
ATOM 733 C C . ALA A 1 98 ? -12.889 19.068 15.811 1.00 91.69 98 ALA A C 1
ATOM 735 O O . ALA A 1 98 ? -13.629 19.810 15.161 1.00 91.69 98 ALA A O 1
ATOM 736 N N . GLY A 1 99 ? -13.386 18.183 16.678 1.00 92.62 99 GLY A N 1
ATOM 737 C CA . GLY A 1 99 ? -14.802 18.058 17.006 1.00 92.62 99 GLY A CA 1
ATOM 738 C C . GLY A 1 99 ? -15.604 17.163 16.055 1.00 92.62 99 GLY A C 1
ATOM 739 O O . GLY A 1 99 ? -15.096 16.533 15.128 1.00 92.62 99 GLY A O 1
ATOM 740 N N . ARG A 1 100 ? -16.917 17.085 16.312 1.00 94.50 100 ARG A N 1
ATOM 741 C CA . ARG A 1 100 ? -17.808 16.063 15.725 1.00 94.50 100 ARG A CA 1
ATOM 742 C C . ARG A 1 100 ? -18.008 16.210 14.215 1.00 94.50 100 ARG A C 1
ATOM 744 O O . ARG A 1 100 ? -18.104 15.201 13.527 1.00 94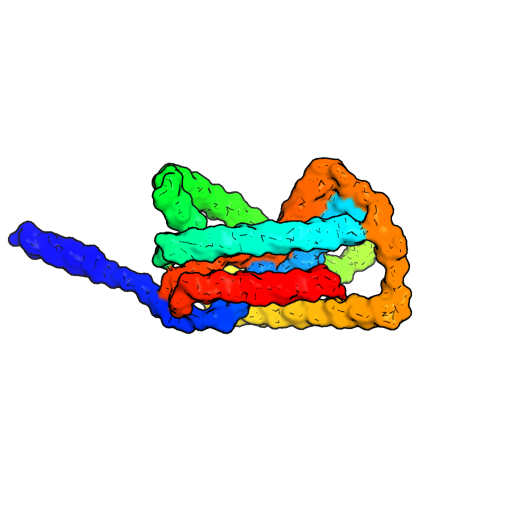.50 100 ARG A O 1
ATOM 751 N N . VAL A 1 101 ? -18.076 17.443 13.706 1.00 95.50 101 VAL A N 1
ATOM 752 C CA . VAL A 1 101 ? -1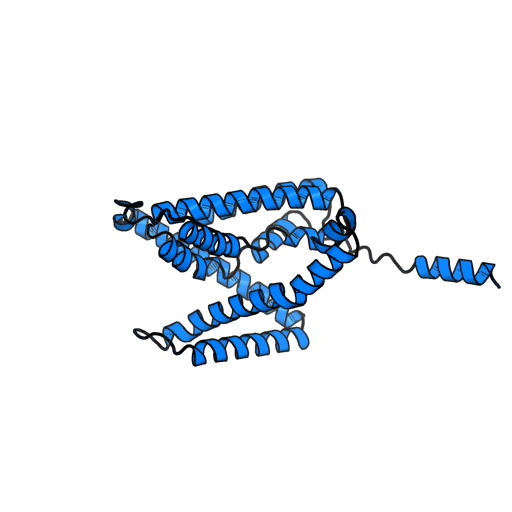8.353 17.710 12.282 1.00 95.50 101 VAL A CA 1
ATOM 753 C C . VAL A 1 101 ? -17.184 17.258 11.408 1.00 95.50 101 VAL A C 1
ATOM 755 O O . VAL A 1 101 ? -17.389 16.512 10.454 1.00 95.50 101 VAL A O 1
ATOM 758 N N . VAL A 1 102 ? -15.953 17.633 11.769 1.00 95.56 102 VAL A N 1
ATOM 759 C CA . VAL A 1 102 ? -14.747 17.246 11.018 1.00 95.56 102 VAL A CA 1
ATOM 760 C C . VAL A 1 102 ? -14.531 15.734 11.088 1.00 95.56 102 VAL A C 1
ATOM 762 O O . VAL A 1 102 ? -14.253 15.103 10.070 1.00 95.56 102 VAL A O 1
ATOM 765 N N . ALA A 1 103 ? -14.752 15.129 12.258 1.00 93.38 103 ALA A N 1
ATOM 766 C CA . ALA A 1 103 ? -14.664 13.681 12.423 1.00 93.38 103 ALA A CA 1
ATOM 767 C C . ALA A 1 103 ? -15.694 12.927 11.559 1.00 93.38 103 ALA A C 1
ATOM 769 O O . ALA A 1 103 ? -15.373 11.896 10.969 1.00 93.38 103 ALA A O 1
ATOM 770 N N . PHE A 1 104 ? -16.915 13.457 11.431 1.00 94.56 104 PHE A N 1
ATOM 771 C CA . PHE A 1 104 ? -17.933 12.902 10.538 1.00 94.56 104 PHE A CA 1
ATOM 772 C C . PHE A 1 104 ? -17.531 13.016 9.061 1.00 94.56 104 PHE A C 1
ATOM 774 O O . PHE A 1 104 ? -17.631 12.034 8.328 1.00 94.56 104 PHE A O 1
ATOM 781 N N . MET A 1 105 ? -17.024 14.177 8.627 1.00 95.44 105 MET A N 1
ATOM 782 C CA . MET A 1 105 ? -16.538 14.367 7.252 1.00 95.44 105 MET A CA 1
ATOM 783 C C . MET A 1 105 ? -15.375 13.427 6.913 1.00 95.44 105 MET A C 1
ATOM 785 O O . MET A 1 105 ? -15.324 12.889 5.803 1.00 95.44 105 MET A O 1
ATOM 789 N N . PHE A 1 106 ? -14.471 13.198 7.869 1.00 93.44 106 PHE A N 1
ATOM 790 C CA . PHE A 1 106 ? -13.380 12.240 7.72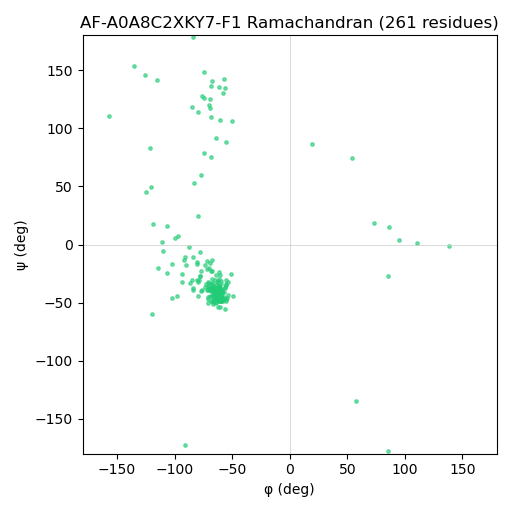1 1.00 93.44 106 PHE A CA 1
ATOM 791 C C . PHE A 1 106 ? -13.914 10.823 7.499 1.00 93.44 106 PHE A C 1
ATOM 793 O O . PHE A 1 106 ? -13.580 10.206 6.492 1.00 93.44 106 PHE A O 1
ATOM 800 N N . VAL A 1 107 ? -14.793 10.325 8.377 1.00 93.69 107 VAL A N 1
ATOM 801 C CA . VAL A 1 107 ? -15.353 8.965 8.252 1.00 93.69 107 VAL A CA 1
ATOM 802 C C . VAL A 1 107 ? -16.157 8.803 6.967 1.00 93.69 107 VAL A C 1
ATOM 804 O O . VAL A 1 107 ? -16.047 7.773 6.302 1.00 93.69 107 VAL A O 1
ATOM 807 N N . LEU A 1 108 ? -16.924 9.823 6.578 1.00 95.44 108 LEU A N 1
ATOM 808 C CA . LEU A 1 108 ? -17.660 9.813 5.319 1.00 95.44 108 LEU A CA 1
ATOM 809 C C . LEU A 1 108 ? -16.708 9.664 4.126 1.00 95.44 108 LEU A C 1
ATOM 811 O O . LEU A 1 108 ? -16.908 8.786 3.291 1.00 95.44 108 LEU A O 1
ATOM 815 N N . SER A 1 109 ? -15.641 10.464 4.077 1.00 94.88 109 SER A N 1
ATOM 816 C CA . SER A 1 109 ? -14.624 10.387 3.016 1.00 94.88 109 SER A CA 1
ATOM 817 C C . SER A 1 109 ? -13.874 9.052 3.042 1.00 94.88 109 SER A C 1
ATOM 819 O O . SER A 1 109 ? -13.573 8.467 2.002 1.00 94.88 109 SER A O 1
ATOM 821 N N . PHE A 1 110 ? -13.614 8.530 4.236 1.00 91.56 110 PHE A N 1
ATOM 822 C CA . PHE A 1 110 ? -12.915 7.272 4.438 1.00 91.56 110 PHE A CA 1
ATOM 823 C C . PHE A 1 110 ? -13.705 6.076 3.895 1.00 91.56 110 PHE A C 1
ATOM 825 O O . PHE A 1 110 ? -13.152 5.249 3.170 1.00 91.56 110 PHE A O 1
ATOM 832 N N . ILE A 1 111 ? -15.004 6.005 4.199 1.00 93.81 111 ILE A N 1
ATOM 833 C CA . ILE A 1 111 ? -15.885 4.913 3.762 1.00 93.81 111 ILE A CA 1
ATOM 834 C C . ILE A 1 111 ? -16.291 5.076 2.293 1.00 93.81 111 ILE A C 1
ATOM 836 O O . ILE A 1 111 ? -16.335 4.084 1.571 1.00 93.81 111 ILE A O 1
ATOM 840 N N . ALA A 1 112 ? -16.578 6.298 1.837 1.00 94.88 112 ALA A N 1
ATOM 841 C CA . ALA A 1 112 ? -17.059 6.533 0.476 1.00 94.88 112 ALA A CA 1
ATOM 842 C C . ALA A 1 112 ? -15.939 6.533 -0.575 1.00 94.88 112 ALA A C 1
ATOM 844 O O . ALA A 1 112 ? -16.179 6.135 -1.712 1.00 94.88 112 ALA A O 1
ATOM 845 N N . VAL A 1 113 ? -14.728 6.976 -0.215 1.00 94.44 113 VAL A N 1
ATOM 846 C CA . VAL A 1 113 ? -13.633 7.195 -1.176 1.00 94.44 113 VAL A CA 1
ATOM 847 C C . VAL A 1 113 ? -12.423 6.329 -0.854 1.00 94.44 113 VAL A C 1
ATOM 849 O O . VAL A 1 113 ? -12.032 5.503 -1.675 1.00 94.44 113 VAL A O 1
ATOM 852 N N . MET A 1 114 ? -11.833 6.475 0.335 1.00 90.94 114 MET A N 1
ATOM 853 C CA . MET A 1 114 ? -10.518 5.880 0.617 1.00 90.94 114 MET A CA 1
ATOM 854 C C . MET A 1 114 ? -10.551 4.346 0.623 1.00 90.94 114 MET A C 1
ATOM 856 O O . MET A 1 114 ? -9.713 3.707 -0.014 1.00 90.94 114 MET A O 1
ATOM 860 N N . ARG A 1 115 ? -11.523 3.736 1.315 1.00 90.31 115 ARG A N 1
ATOM 861 C CA . ARG A 1 115 ? -11.646 2.271 1.416 1.00 90.31 115 ARG A CA 1
ATOM 862 C C . ARG A 1 115 ? -11.980 1.612 0.067 1.00 90.31 115 ARG A C 1
ATOM 864 O O . ARG A 1 115 ? -11.257 0.683 -0.302 1.00 90.31 115 ARG A O 1
ATOM 871 N N . PRO A 1 116 ? -12.983 2.075 -0.707 1.00 93.62 116 PRO A N 1
ATOM 872 C CA . PRO A 1 116 ? -13.278 1.498 -2.019 1.00 93.62 116 PRO A CA 1
ATOM 873 C C . PRO A 1 116 ? -12.149 1.700 -3.032 1.00 93.62 116 PRO A C 1
ATOM 875 O O . PRO A 1 116 ? -11.831 0.769 -3.773 1.00 93.62 116 PRO A O 1
ATOM 878 N N . ALA A 1 117 ? -11.513 2.879 -3.051 1.00 92.69 117 ALA A N 1
ATOM 879 C CA . ALA A 1 117 ? -10.385 3.147 -3.942 1.00 92.69 117 ALA A CA 1
ATOM 880 C C . ALA A 1 117 ? -9.209 2.211 -3.641 1.00 92.69 117 ALA A C 1
ATOM 882 O O . ALA A 1 117 ? -8.646 1.619 -4.561 1.00 92.69 117 ALA A O 1
ATOM 883 N N . SER A 1 118 ? -8.899 2.006 -2.357 1.00 90.00 118 SER A N 1
ATOM 884 C CA . SER A 1 118 ? -7.825 1.103 -1.948 1.00 90.00 118 SER A CA 1
ATOM 885 C C . SER A 1 118 ? -8.105 -0.353 -2.329 1.00 90.00 118 SER A C 1
ATOM 887 O O . SER A 1 118 ? -7.270 -0.999 -2.966 1.00 90.00 118 SER A O 1
ATOM 889 N N . ALA A 1 119 ? -9.317 -0.845 -2.050 1.00 91.25 119 ALA A N 1
ATOM 890 C CA . ALA A 1 119 ? -9.731 -2.190 -2.446 1.00 91.25 119 ALA A CA 1
ATOM 891 C C . ALA A 1 119 ? -9.675 -2.391 -3.971 1.00 91.25 119 ALA A C 1
ATOM 893 O O . ALA A 1 119 ? -9.218 -3.431 -4.446 1.00 91.25 119 ALA A O 1
ATOM 894 N N . THR A 1 120 ? -10.090 -1.378 -4.737 1.00 93.31 120 THR A N 1
ATOM 895 C CA . THR A 1 120 ? -10.046 -1.403 -6.206 1.00 93.31 120 THR A CA 1
ATOM 896 C C . THR A 1 120 ? -8.611 -1.426 -6.723 1.00 93.31 120 THR A C 1
ATOM 898 O O . THR A 1 120 ? -8.308 -2.220 -7.609 1.00 93.31 120 THR A O 1
ATOM 901 N N . GLY A 1 121 ? -7.717 -0.609 -6.154 1.00 90.94 121 GLY A N 1
ATOM 902 C CA . GLY A 1 121 ? -6.299 -0.592 -6.517 1.00 90.94 121 GLY A CA 1
ATOM 903 C C . GLY A 1 121 ? -5.647 -1.960 -6.326 1.00 90.94 121 GLY A C 1
ATOM 904 O O . GLY A 1 121 ? -5.051 -2.493 -7.258 1.00 90.94 121 GLY A O 1
ATOM 905 N N . ILE A 1 122 ? -5.855 -2.587 -5.164 1.00 90.50 122 ILE A N 1
ATOM 906 C CA . ILE A 1 122 ? -5.329 -3.930 -4.869 1.00 90.50 122 ILE A CA 1
ATOM 907 C C . ILE A 1 122 ? -5.904 -4.982 -5.833 1.00 90.50 122 ILE A C 1
ATOM 909 O O . ILE A 1 122 ? -5.170 -5.847 -6.315 1.00 90.50 122 ILE A O 1
ATOM 913 N N . ALA A 1 123 ? -7.205 -4.921 -6.131 1.00 93.69 123 ALA A N 1
ATOM 914 C CA . ALA A 1 123 ? -7.854 -5.866 -7.039 1.00 93.69 123 ALA A CA 1
ATOM 915 C C . ALA A 1 123 ? -7.375 -5.723 -8.492 1.00 93.69 123 ALA A C 1
ATOM 917 O O . ALA A 1 123 ? -7.204 -6.732 -9.176 1.00 93.69 123 ALA A O 1
ATOM 918 N N . LEU A 1 124 ? -7.131 -4.493 -8.956 1.00 93.25 124 LEU A N 1
ATOM 919 C CA . LEU A 1 124 ? -6.544 -4.236 -10.271 1.00 93.25 124 LEU A CA 1
ATOM 920 C C . LEU A 1 124 ? -5.118 -4.779 -10.351 1.00 93.25 124 LEU A C 1
ATOM 922 O O . LEU A 1 124 ? -4.808 -5.487 -11.304 1.00 93.25 124 LEU A O 1
ATOM 926 N N . SER A 1 125 ? -4.294 -4.553 -9.324 1.00 91.00 125 SER A N 1
ATOM 927 C CA . SER A 1 125 ? -2.948 -5.135 -9.253 1.00 91.00 125 SER A CA 1
ATOM 928 C C . SER A 1 125 ? -2.977 -6.662 -9.340 1.00 91.00 125 SER A C 1
ATOM 930 O O . SER A 1 125 ? -2.215 -7.258 -10.095 1.00 91.00 125 SER A O 1
ATOM 932 N N . LEU A 1 126 ? -3.883 -7.313 -8.599 1.00 91.75 126 LEU A N 1
ATOM 933 C CA . LEU A 1 126 ? -4.063 -8.764 -8.681 1.00 91.75 126 LEU A CA 1
ATOM 934 C C . LEU A 1 126 ? -4.453 -9.198 -10.099 1.00 91.75 126 LEU A C 1
ATOM 936 O O . LEU A 1 126 ? -3.903 -10.167 -10.618 1.00 91.75 126 LEU A O 1
ATOM 940 N N . ALA A 1 127 ? -5.393 -8.490 -10.724 1.00 94.00 127 ALA A N 1
ATOM 941 C CA . ALA A 1 127 ? -5.856 -8.810 -12.065 1.00 94.00 127 ALA A CA 1
ATOM 942 C C . ALA A 1 127 ? -4.746 -8.670 -13.115 1.00 94.00 127 ALA A C 1
ATOM 944 O O . ALA A 1 127 ? -4.640 -9.533 -13.983 1.00 94.00 127 ALA A O 1
ATOM 945 N N . GLU A 1 128 ? -3.894 -7.647 -13.023 1.00 91.00 128 GLU A N 1
ATOM 946 C CA . GLU A 1 128 ? -2.744 -7.486 -13.920 1.00 91.00 128 GLU A CA 1
ATOM 947 C C . GLU A 1 128 ? -1.788 -8.680 -13.829 1.00 91.00 128 GLU A C 1
ATOM 949 O O . GLU A 1 128 ? -1.448 -9.263 -14.858 1.00 91.00 128 GLU A O 1
ATOM 954 N N . TYR A 1 129 ? -1.443 -9.129 -12.617 1.00 90.44 129 TYR A N 1
ATOM 955 C CA . TYR A 1 129 ? -0.587 -10.309 -12.439 1.00 90.44 129 TYR A CA 1
ATOM 956 C C . TYR A 1 129 ? -1.235 -11.617 -12.891 1.00 90.44 129 TYR A C 1
ATOM 958 O O . TYR A 1 129 ? -0.548 -12.483 -13.427 1.00 90.44 129 TYR A O 1
ATOM 966 N N . VAL A 1 130 ? -2.543 -11.782 -12.683 1.00 93.06 130 VAL A N 1
ATOM 967 C CA . VAL A 1 130 ? -3.270 -12.991 -13.107 1.00 93.06 130 VAL A CA 1
ATOM 968 C C . VAL A 1 130 ? -3.383 -13.061 -14.628 1.00 93.06 130 VAL A C 1
ATOM 970 O O . VAL A 1 130 ? -3.301 -14.144 -15.202 1.00 93.06 130 VAL A O 1
ATOM 973 N N . VAL A 1 131 ? -3.577 -11.919 -15.289 1.00 93.75 131 VAL A N 1
ATOM 974 C CA . VAL A 1 131 ? -3.794 -11.853 -16.737 1.00 93.75 131 VAL A CA 1
ATOM 975 C C . VAL A 1 131 ? -2.473 -11.842 -17.515 1.00 93.75 131 VAL A C 1
ATOM 977 O O . VAL A 1 131 ? -2.430 -12.387 -18.616 1.00 93.75 131 VAL A O 1
ATOM 980 N N . ALA A 1 132 ? -1.389 -11.293 -16.953 1.00 90.31 132 ALA A N 1
ATOM 981 C CA . ALA A 1 132 ? -0.099 -11.140 -17.635 1.00 90.31 132 ALA A CA 1
ATOM 982 C C . ALA A 1 132 ? 0.437 -12.415 -18.332 1.00 90.31 132 ALA A C 1
ATOM 984 O O . ALA A 1 132 ? 0.844 -12.309 -19.491 1.00 90.31 132 ALA A O 1
ATOM 985 N N . PRO A 1 133 ? 0.392 -13.626 -17.734 1.00 90.81 133 PRO A N 1
ATOM 986 C CA . PRO A 1 133 ? 0.885 -14.843 -18.389 1.00 90.81 133 PRO A CA 1
ATOM 987 C C . PRO A 1 133 ? 0.117 -15.235 -19.660 1.00 90.81 133 PRO A C 1
ATOM 989 O O . PRO A 1 133 ? 0.676 -15.892 -20.533 1.00 90.81 133 PRO A O 1
ATOM 992 N N . PHE A 1 134 ? -1.153 -14.838 -19.784 1.00 91.88 134 PHE A N 1
ATOM 993 C CA . PHE A 1 134 ? -1.999 -15.163 -20.940 1.00 91.88 134 PHE A CA 1
ATOM 994 C C . PHE A 1 134 ? -1.811 -14.199 -22.118 1.00 91.88 134 PHE A C 1
ATOM 996 O O . PHE A 1 134 ? -2.298 -14.468 -23.214 1.00 91.88 134 PHE A O 1
ATOM 1003 N N . TYR A 1 135 ? -1.111 -13.085 -21.898 1.00 89.75 135 TYR A N 1
ATOM 1004 C CA . TYR A 1 135 ? -0.866 -12.037 -22.888 1.00 89.75 135 TYR A CA 1
ATOM 1005 C C . TYR A 1 135 ? 0.639 -11.773 -23.034 1.00 89.75 135 TYR A C 1
ATOM 1007 O O . TYR A 1 135 ? 1.092 -10.631 -23.065 1.00 89.75 135 TYR A O 1
ATOM 1015 N N . SER A 1 136 ? 1.445 -12.835 -23.132 1.00 80.94 136 SER A N 1
ATOM 1016 C CA . SER A 1 136 ? 2.890 -12.714 -23.349 1.00 80.94 136 SER A CA 1
ATOM 1017 C C . SER A 1 136 ? 3.182 -11.983 -24.670 1.00 80.94 136 SER A C 1
ATOM 1019 O O . SER A 1 136 ? 2.979 -12.541 -25.747 1.00 80.94 136 SER A O 1
ATOM 1021 N N . GLY A 1 137 ? 3.646 -10.732 -24.592 1.00 81.19 137 GLY A N 1
ATOM 1022 C CA . GLY A 1 137 ? 4.010 -9.910 -25.755 1.00 81.19 137 GLY A CA 1
ATOM 1023 C C . GLY A 1 137 ? 2.920 -8.964 -26.275 1.00 81.19 137 GLY A C 1
ATOM 1024 O O . GLY A 1 137 ? 3.143 -8.288 -27.275 1.00 81.19 137 GLY A O 1
ATOM 1025 N N . CYS A 1 138 ? 1.760 -8.879 -25.618 1.00 84.88 138 CYS A N 1
ATOM 1026 C CA . CYS A 1 138 ? 0.712 -7.904 -25.936 1.00 84.88 138 CYS A CA 1
ATOM 1027 C C . CYS A 1 138 ? 0.157 -7.269 -24.657 1.00 84.88 138 CYS A C 1
ATOM 1029 O O . CYS A 1 138 ? 0.174 -7.873 -23.588 1.00 84.88 138 CYS A O 1
ATOM 1031 N N . THR A 1 139 ? -0.372 -6.051 -24.751 1.00 84.44 139 THR A N 1
ATOM 1032 C CA . THR A 1 139 ? -1.069 -5.436 -23.619 1.00 84.44 139 THR A CA 1
ATOM 1033 C C . THR 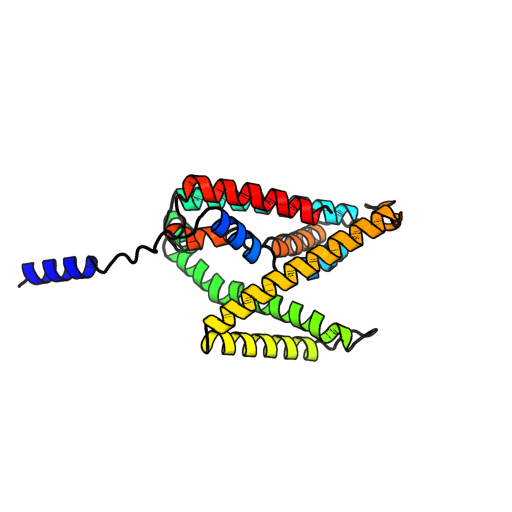A 1 139 ? -2.441 -6.083 -23.446 1.00 84.44 139 THR A C 1
ATOM 1035 O O . THR A 1 139 ? -3.235 -6.168 -24.385 1.00 84.44 139 THR A O 1
ATOM 1038 N N . ALA A 1 140 ? -2.727 -6.566 -22.235 1.00 88.38 140 ALA A N 1
ATOM 1039 C CA . ALA A 1 140 ? -4.025 -7.147 -21.928 1.00 88.38 140 ALA A CA 1
ATOM 1040 C C . ALA A 1 140 ? -5.140 -6.096 -22.110 1.00 88.38 140 ALA A C 1
ATOM 1042 O O . ALA A 1 140 ? -4.995 -4.961 -21.638 1.00 88.38 140 ALA A O 1
ATOM 1043 N N . PRO A 1 141 ? -6.274 -6.437 -22.753 1.00 92.19 141 PRO A N 1
ATOM 1044 C CA . PRO A 1 141 ? -7.387 -5.511 -22.884 1.00 92.19 141 PRO A CA 1
ATOM 1045 C C . PRO A 1 141 ? -7.883 -5.053 -21.509 1.00 92.19 141 PRO A C 1
ATOM 1047 O O . PRO A 1 141 ? -8.192 -5.870 -20.641 1.00 92.19 141 PRO A O 1
ATOM 1050 N N . GLN A 1 142 ? -8.038 -3.739 -21.330 1.00 92.25 142 GLN A N 1
ATOM 1051 C CA . GLN A 1 142 ? -8.471 -3.128 -20.064 1.00 92.25 142 GLN A CA 1
ATOM 1052 C C . GLN A 1 142 ? -9.801 -3.691 -19.539 1.00 92.25 142 GLN A C 1
ATOM 1054 O O . GLN A 1 142 ? -10.018 -3.764 -18.332 1.00 92.25 142 GLN A O 1
ATOM 1059 N N . VAL A 1 143 ? -10.690 -4.124 -20.437 1.00 94.38 143 VAL A N 1
ATOM 1060 C CA . VAL A 1 143 ? -11.956 -4.772 -20.067 1.00 94.38 143 VAL A CA 1
ATOM 1061 C C . VAL A 1 143 ? -11.704 -6.090 -19.330 1.00 94.38 143 VAL A C 1
ATOM 1063 O O . VAL A 1 143 ? -12.329 -6.331 -18.304 1.00 94.38 143 VAL A O 1
ATOM 1066 N N . VAL A 1 144 ? -10.752 -6.906 -19.793 1.00 94.38 144 VAL A N 1
ATOM 1067 C CA . VAL A 1 144 ? -10.422 -8.200 -19.174 1.00 94.38 144 VAL A CA 1
ATOM 1068 C C . VAL A 1 144 ? -9.857 -7.988 -17.773 1.00 94.38 144 VAL A C 1
ATOM 1070 O O . VAL A 1 144 ? -10.348 -8.598 -16.826 1.00 94.38 144 VAL A O 1
ATOM 1073 N N . VAL A 1 145 ? -8.899 -7.068 -17.619 1.00 94.31 145 VAL A N 1
ATOM 1074 C CA . VAL A 1 145 ? -8.308 -6.729 -16.311 1.00 94.31 145 VAL A CA 1
ATOM 1075 C C . VAL A 1 145 ? -9.391 -6.261 -15.333 1.00 94.31 145 VAL A C 1
ATOM 1077 O O . VAL A 1 145 ? -9.483 -6.768 -14.216 1.00 94.31 145 VAL A O 1
ATOM 1080 N N . LYS A 1 146 ? -10.282 -5.358 -15.766 1.00 95.50 146 LYS A N 1
ATOM 1081 C CA . LYS A 1 146 ? -11.389 -4.859 -14.933 1.00 95.50 146 LYS A CA 1
ATOM 1082 C C . LYS A 1 146 ? -12.392 -5.953 -14.560 1.00 95.50 146 LYS A C 1
ATOM 1084 O O . LYS A 1 146 ? -12.831 -5.994 -13.414 1.00 95.50 146 LYS A O 1
ATOM 1089 N N . CYS A 1 147 ? -12.740 -6.847 -15.485 1.00 96.56 147 CYS A N 1
ATOM 1090 C CA . CYS A 1 147 ? -13.635 -7.971 -15.206 1.00 96.56 147 CYS A CA 1
ATOM 1091 C C . CYS A 1 147 ? -13.025 -8.951 -14.195 1.00 96.56 147 CYS A C 1
ATOM 1093 O O . CYS A 1 147 ? -13.716 -9.370 -13.267 1.00 96.56 147 CYS A O 1
ATOM 1095 N N . VAL A 1 148 ? -11.735 -9.276 -14.331 1.00 96.44 148 VAL A N 1
ATOM 1096 C CA . VAL A 1 148 ? -11.019 -10.142 -13.380 1.00 96.44 148 VAL A CA 1
ATOM 1097 C C . VAL A 1 148 ? -10.927 -9.479 -12.004 1.00 96.44 148 VAL A C 1
ATOM 1099 O O . VAL A 1 148 ? -11.209 -10.131 -11.000 1.00 96.44 148 VAL A O 1
ATOM 1102 N N . ALA A 1 149 ? -10.623 -8.179 -11.941 1.00 96.06 149 ALA A N 1
ATOM 1103 C CA . ALA A 1 149 ? -10.595 -7.426 -10.686 1.00 96.06 149 ALA A CA 1
ATOM 1104 C C . ALA A 1 149 ? -11.970 -7.413 -9.996 1.00 96.06 149 ALA A C 1
ATOM 1106 O O . ALA A 1 149 ? -12.071 -7.697 -8.803 1.00 96.06 149 ALA A O 1
ATOM 1107 N N . ALA A 1 150 ? -13.045 -7.150 -10.747 1.00 96.81 150 ALA A N 1
ATOM 1108 C CA . ALA A 1 150 ? -14.410 -7.175 -10.225 1.00 96.81 150 ALA A CA 1
ATOM 1109 C C . ALA A 1 150 ? -14.802 -8.570 -9.708 1.00 96.81 150 ALA A C 1
ATOM 1111 O O . ALA A 1 150 ? -15.362 -8.689 -8.617 1.00 96.81 150 ALA A O 1
ATOM 1112 N N . ALA A 1 151 ? -14.460 -9.630 -10.446 1.00 96.88 151 ALA A N 1
ATOM 1113 C CA . ALA A 1 151 ? -14.686 -11.005 -10.013 1.00 96.88 151 ALA A CA 1
ATOM 1114 C C . ALA A 1 151 ? -13.917 -11.326 -8.721 1.00 96.88 151 ALA A C 1
ATOM 1116 O O . ALA A 1 151 ? -14.492 -11.897 -7.796 1.00 96.88 151 ALA A O 1
ATOM 1117 N N . ALA A 1 152 ? -12.652 -10.906 -8.616 1.00 95.19 152 ALA A N 1
ATOM 1118 C CA . ALA A 1 152 ? -11.847 -11.095 -7.413 1.00 95.19 152 ALA A CA 1
ATOM 1119 C C . ALA A 1 152 ? -12.461 -10.392 -6.191 1.00 95.19 152 ALA A C 1
ATOM 1121 O O . ALA A 1 152 ? -12.566 -11.006 -5.129 1.00 95.19 152 ALA A O 1
ATOM 1122 N N . ILE A 1 153 ? -12.931 -9.147 -6.345 1.00 95.69 153 ILE A N 1
ATOM 1123 C CA . ILE A 1 153 ? -13.630 -8.416 -5.274 1.00 95.69 153 ILE A CA 1
ATOM 1124 C C . ILE A 1 153 ? -14.880 -9.182 -4.836 1.00 95.69 153 ILE A C 1
ATOM 1126 O O . ILE A 1 153 ? -15.065 -9.404 -3.642 1.00 95.69 153 ILE A O 1
ATOM 1130 N N . MET A 1 154 ? -15.716 -9.625 -5.779 1.00 96.62 154 MET A N 1
ATOM 1131 C CA . MET A 1 154 ? -16.956 -10.345 -5.463 1.00 96.62 154 MET A CA 1
ATOM 1132 C C . MET A 1 154 ? -16.695 -11.680 -4.761 1.00 96.62 154 MET A C 1
ATOM 1134 O O . MET A 1 154 ? -17.377 -12.006 -3.787 1.00 96.62 154 MET A O 1
ATOM 1138 N N . VAL A 1 155 ? -15.691 -12.439 -5.207 1.00 94.94 155 VAL A N 1
ATOM 1139 C CA . VAL A 1 155 ? -15.295 -13.706 -4.576 1.00 94.94 155 VAL A CA 1
ATOM 1140 C C . VAL A 1 155 ? -14.790 -13.459 -3.158 1.00 94.94 155 VAL A C 1
ATOM 1142 O O . VAL A 1 155 ? -15.279 -14.088 -2.220 1.00 94.94 155 VAL A O 1
ATOM 1145 N N . LEU A 1 156 ? -13.860 -12.518 -2.975 1.00 92.50 156 LEU A N 1
ATOM 1146 C CA . LEU A 1 156 ? -13.317 -12.207 -1.654 1.00 92.50 156 LEU A CA 1
ATOM 1147 C C . LEU A 1 156 ? -14.395 -11.657 -0.717 1.00 92.50 156 LEU A C 1
ATOM 1149 O O . LEU A 1 156 ? -14.444 -12.068 0.441 1.00 92.50 156 LEU A O 1
ATOM 1153 N N . ALA A 1 157 ? -15.288 -10.794 -1.202 1.00 93.81 157 ALA A N 1
ATOM 1154 C CA . ALA A 1 157 ? -16.424 -10.299 -0.429 1.00 93.81 157 ALA A CA 1
ATOM 1155 C C . ALA A 1 157 ? -17.333 -11.453 0.015 1.00 93.81 157 ALA A C 1
ATOM 1157 O O . ALA A 1 157 ? -17.646 -11.569 1.197 1.00 93.81 157 ALA A O 1
ATOM 1158 N N . THR A 1 158 ? -17.672 -12.364 -0.900 1.00 95.12 158 THR A N 1
ATOM 1159 C CA . THR A 1 158 ? -18.498 -13.542 -0.594 1.00 95.12 158 THR A CA 1
ATOM 1160 C C . THR A 1 158 ? -17.833 -14.430 0.458 1.00 95.12 158 THR A C 1
ATOM 1162 O O . THR A 1 158 ? -18.478 -14.820 1.428 1.00 95.12 158 THR A O 1
ATOM 1165 N N . VAL A 1 159 ? -16.532 -14.707 0.329 1.00 93.19 159 VAL A N 1
ATOM 1166 C CA . VAL A 1 159 ? -15.785 -15.500 1.320 1.00 93.19 159 VAL A CA 1
ATOM 1167 C C . VAL A 1 159 ? -15.787 -14.823 2.692 1.00 93.19 159 VAL A C 1
ATOM 1169 O O . VAL A 1 159 ? -16.034 -15.492 3.696 1.00 93.19 159 VAL A O 1
ATOM 1172 N N . ASN A 1 160 ? -15.575 -13.504 2.740 1.00 91.19 160 ASN A N 1
ATOM 1173 C CA . ASN A 1 160 ? -15.624 -12.734 3.985 1.00 91.19 160 ASN A CA 1
ATOM 1174 C C . ASN A 1 160 ? -17.019 -12.759 4.631 1.00 91.19 160 ASN A C 1
ATOM 1176 O O . ASN A 1 160 ? -17.115 -12.862 5.852 1.00 91.19 160 ASN A O 1
ATOM 1180 N N . CYS A 1 161 ? -18.092 -12.724 3.835 1.00 94.06 161 CYS A N 1
ATOM 1181 C CA . CYS A 1 161 ? -19.466 -12.818 4.333 1.00 94.06 161 CYS A CA 1
ATOM 1182 C C . CYS A 1 161 ? -19.844 -14.229 4.813 1.00 94.06 161 CYS A C 1
ATOM 1184 O O . CYS A 1 161 ? -20.619 -14.357 5.758 1.00 94.06 161 CYS A O 1
ATOM 1186 N N . LEU A 1 162 ? -19.321 -15.286 4.180 1.00 94.12 162 LEU A N 1
ATOM 1187 C CA . LEU A 1 162 ? -19.675 -16.674 4.502 1.00 94.12 162 LEU A CA 1
ATOM 1188 C C . LEU A 1 162 ? -18.869 -17.252 5.670 1.00 94.12 162 LEU A C 1
ATOM 1190 O O . LEU A 1 162 ? -19.411 -18.011 6.472 1.00 94.12 162 LEU A O 1
ATOM 1194 N N . SER A 1 163 ? -17.569 -16.951 5.765 1.00 90.75 163 SER A N 1
ATOM 1195 C CA . SER A 1 163 ? -16.718 -17.517 6.814 1.00 90.75 163 SER A CA 1
ATOM 1196 C C . SER A 1 163 ? -15.489 -16.667 7.101 1.00 90.75 163 SER A C 1
ATOM 1198 O O . SER A 1 163 ? -14.502 -16.668 6.362 1.00 90.75 163 SER A O 1
ATOM 1200 N N . VAL A 1 164 ? -15.494 -16.057 8.285 1.00 84.38 164 VAL A N 1
ATOM 1201 C CA . VAL A 1 164 ? -14.338 -15.329 8.822 1.00 84.38 164 VAL A CA 1
ATOM 1202 C C . VAL A 1 164 ? -13.121 -16.249 8.971 1.00 84.38 164 VAL A C 1
ATOM 1204 O O . VAL A 1 164 ? -12.002 -15.817 8.730 1.00 84.38 164 VAL A O 1
ATOM 1207 N N . ARG A 1 165 ? -13.314 -17.536 9.303 1.00 84.44 165 ARG A N 1
ATOM 1208 C CA . ARG A 1 165 ? -12.200 -18.496 9.443 1.00 84.44 165 ARG A CA 1
ATOM 1209 C C . ARG A 1 165 ? -11.511 -18.794 8.109 1.00 84.44 165 ARG A C 1
ATOM 1211 O O . ARG A 1 165 ? -10.294 -18.962 8.076 1.00 84.44 165 ARG A O 1
ATOM 1218 N N . LEU A 1 166 ? -12.275 -18.872 7.017 1.00 86.38 166 LEU A N 1
ATOM 1219 C CA . LEU A 1 166 ? -11.699 -19.044 5.680 1.00 86.38 166 LEU A CA 1
ATOM 1220 C C . LEU A 1 166 ? -10.956 -17.776 5.254 1.00 86.38 166 LEU A C 1
ATOM 1222 O O . LEU A 1 166 ? -9.819 -17.872 4.799 1.00 86.38 166 LEU A O 1
ATOM 1226 N N . ALA A 1 167 ? -11.554 -16.602 5.472 1.00 82.50 167 ALA A N 1
ATOM 1227 C CA . ALA A 1 167 ? -10.928 -15.319 5.160 1.00 82.50 167 ALA A CA 1
ATOM 1228 C C . ALA A 1 167 ? -9.589 -15.128 5.897 1.00 82.50 167 ALA A C 1
ATOM 1230 O O . ALA A 1 167 ? -8.581 -14.809 5.264 1.00 82.50 167 ALA A O 1
ATOM 1231 N N . THR A 1 168 ? -9.537 -15.409 7.204 1.00 79.75 168 THR A N 1
ATOM 1232 C CA . THR A 1 168 ? -8.291 -15.320 7.984 1.00 79.75 168 THR A CA 1
ATOM 1233 C C . THR A 1 168 ? -7.248 -16.341 7.532 1.00 79.75 168 THR A C 1
ATOM 1235 O O . THR A 1 168 ? -6.066 -16.012 7.460 1.00 79.75 168 THR A O 1
ATOM 1238 N N . THR A 1 169 ? -7.658 -17.555 7.156 1.00 83.00 169 THR A N 1
ATOM 1239 C CA . THR A 1 169 ? -6.736 -18.564 6.605 1.00 83.00 169 THR A CA 1
ATOM 1240 C C . THR A 1 169 ? -6.130 -18.097 5.278 1.00 83.00 169 THR A C 1
ATOM 1242 O O . THR A 1 169 ? -4.912 -18.144 5.114 1.00 83.00 169 THR A O 1
ATOM 1245 N N . ILE A 1 170 ? -6.950 -17.582 4.353 1.00 86.75 170 ILE A N 1
ATOM 1246 C CA . ILE A 1 170 ? -6.488 -17.029 3.067 1.00 86.75 170 ILE A CA 1
ATOM 1247 C C . ILE A 1 170 ? -5.513 -15.870 3.292 1.00 86.75 170 ILE A C 1
ATOM 1249 O O . ILE A 1 170 ? -4.491 -15.788 2.608 1.00 86.75 170 ILE A O 1
ATOM 1253 N N . GLN A 1 171 ? -5.791 -14.998 4.263 1.00 82.00 171 GLN A N 1
ATOM 1254 C CA . GLN A 1 171 ? -4.908 -13.890 4.623 1.00 82.00 171 GLN A CA 1
ATOM 1255 C C . GLN A 1 171 ? -3.536 -14.383 5.107 1.00 82.00 171 GLN A C 1
ATOM 1257 O O . GLN A 1 171 ? -2.515 -13.895 4.623 1.00 82.00 171 GLN A O 1
ATOM 1262 N N . VAL A 1 172 ? -3.497 -15.368 6.011 1.00 82.62 172 VAL A N 1
ATOM 1263 C CA . VAL A 1 172 ? -2.237 -15.940 6.524 1.00 82.62 172 VAL A CA 1
ATOM 1264 C C . VAL A 1 172 ? -1.445 -16.620 5.409 1.00 82.62 172 VAL A C 1
ATOM 1266 O O . VAL A 1 172 ? -0.249 -16.369 5.270 1.00 82.62 172 VAL A O 1
ATOM 1269 N N . VAL A 1 173 ? -2.099 -17.430 4.571 1.00 88.19 173 VAL A N 1
ATOM 1270 C CA . VAL A 1 173 ? -1.440 -18.076 3.423 1.00 88.19 173 VAL A CA 1
ATOM 1271 C C . VAL A 1 173 ? -0.876 -17.024 2.466 1.00 88.19 173 VAL A C 1
ATOM 1273 O O . VAL A 1 173 ? 0.285 -17.113 2.074 1.00 88.19 173 VAL A O 1
ATOM 1276 N N . SER A 1 174 ? -1.652 -15.985 2.150 1.00 84.69 174 SER A N 1
ATOM 1277 C CA . SER A 1 174 ? -1.206 -14.889 1.282 1.00 84.69 174 SER A CA 1
ATOM 1278 C C . SER A 1 174 ? -0.005 -14.143 1.864 1.00 84.69 174 SER A C 1
ATOM 1280 O O . SER A 1 174 ? 0.903 -13.784 1.120 1.00 84.69 174 SER A O 1
ATOM 1282 N N . MET A 1 175 ? 0.035 -13.928 3.182 1.00 83.06 175 MET A N 1
ATOM 1283 C CA . MET A 1 175 ? 1.187 -13.324 3.860 1.00 83.06 175 MET A CA 1
ATOM 1284 C C . MET A 1 175 ? 2.445 -14.183 3.686 1.00 83.06 175 MET A C 1
ATOM 1286 O O . MET A 1 175 ? 3.486 -13.664 3.288 1.00 83.06 175 MET A O 1
ATOM 1290 N N . VAL A 1 176 ? 2.354 -15.492 3.938 1.00 87.25 176 VAL A N 1
ATOM 1291 C CA . VAL A 1 176 ? 3.497 -16.410 3.797 1.00 87.25 176 VAL A CA 1
ATOM 1292 C C . VAL A 1 176 ? 3.998 -16.439 2.353 1.00 87.25 176 VAL A C 1
ATOM 1294 O O . VAL A 1 176 ? 5.198 -16.307 2.123 1.00 87.25 176 VAL A O 1
ATOM 1297 N N . VAL A 1 177 ? 3.092 -16.544 1.376 1.00 89.38 177 VAL A N 1
ATOM 1298 C CA . VAL A 1 177 ? 3.446 -16.542 -0.054 1.00 89.38 177 VAL A CA 1
ATOM 1299 C C . VAL A 1 177 ? 4.150 -15.244 -0.453 1.00 89.38 177 VAL A C 1
ATOM 1301 O O . VAL A 1 177 ? 5.174 -15.298 -1.128 1.00 89.38 177 VAL A O 1
ATOM 1304 N N . LYS A 1 178 ? 3.659 -14.082 -0.004 1.00 86.75 178 LYS A N 1
ATOM 1305 C CA . LYS A 1 178 ? 4.299 -12.784 -0.280 1.00 86.75 178 LYS A CA 1
ATOM 1306 C C . LYS A 1 178 ? 5.711 -12.702 0.295 1.00 86.75 178 LYS A C 1
ATOM 1308 O O . LYS A 1 178 ? 6.618 -12.255 -0.399 1.00 86.75 178 LYS A O 1
ATOM 1313 N N . LEU A 1 179 ? 5.909 -13.156 1.534 1.00 86.69 179 LEU A N 1
ATOM 1314 C CA . LEU A 1 179 ? 7.233 -13.166 2.163 1.00 86.69 179 LEU A CA 1
ATOM 1315 C C . LEU A 1 179 ? 8.208 -14.091 1.427 1.00 86.69 179 LEU A C 1
ATOM 1317 O O . LEU A 1 179 ? 9.364 -13.724 1.235 1.00 86.69 179 LEU A O 1
ATOM 1321 N N . LEU A 1 180 ? 7.743 -15.260 0.977 1.00 90.88 180 LEU A N 1
ATOM 1322 C CA . LEU A 1 180 ? 8.551 -16.167 0.159 1.00 90.88 180 LEU A CA 1
ATOM 1323 C C . LEU A 1 180 ? 8.902 -15.547 -1.198 1.00 90.88 180 LEU A C 1
ATOM 1325 O O . LEU A 1 180 ? 10.057 -15.615 -1.609 1.00 90.88 180 LEU A O 1
ATOM 1329 N N . ALA A 1 181 ? 7.944 -14.905 -1.869 1.00 90.69 181 ALA A N 1
ATOM 1330 C CA . ALA A 1 181 ? 8.187 -14.223 -3.138 1.00 90.69 181 ALA A CA 1
ATOM 1331 C C . ALA A 1 181 ? 9.237 -13.108 -2.994 1.00 90.69 181 ALA A C 1
ATOM 1333 O O . ALA A 1 181 ? 10.167 -13.037 -3.795 1.00 90.69 181 ALA A O 1
ATOM 1334 N N . LEU A 1 182 ? 9.146 -12.293 -1.938 1.00 90.62 182 LEU A N 1
ATOM 1335 C CA . LEU A 1 182 ? 10.152 -11.271 -1.637 1.00 90.62 182 LEU A CA 1
ATOM 1336 C C . LEU A 1 182 ? 11.524 -11.882 -1.345 1.00 90.62 182 LEU A C 1
ATOM 1338 O O . LEU A 1 182 ? 12.524 -11.394 -1.861 1.00 90.62 182 LEU A O 1
ATOM 1342 N N . ALA A 1 183 ? 11.584 -12.975 -0.580 1.00 90.50 183 ALA A N 1
ATOM 1343 C CA . ALA A 1 183 ? 12.844 -13.664 -0.318 1.00 90.50 183 ALA A CA 1
ATOM 1344 C C . ALA A 1 183 ? 13.505 -14.164 -1.614 1.00 90.50 183 ALA A C 1
ATOM 1346 O O . ALA A 1 183 ? 14.714 -14.020 -1.771 1.00 90.50 183 ALA A O 1
ATOM 1347 N N . VAL A 1 184 ? 12.725 -14.700 -2.560 1.00 93.75 184 VAL A N 1
ATOM 1348 C CA . VAL A 1 184 ? 13.235 -15.133 -3.872 1.00 93.75 184 VAL A CA 1
ATOM 1349 C C . VAL A 1 184 ? 13.778 -13.952 -4.678 1.00 93.75 184 VAL A C 1
ATOM 1351 O O . VAL A 1 184 ? 14.865 -14.066 -5.239 1.00 93.75 184 VAL A O 1
ATOM 1354 N N . ILE A 1 185 ? 13.065 -12.821 -4.709 1.00 91.75 185 ILE A N 1
ATOM 1355 C CA . ILE A 1 185 ? 13.505 -11.612 -5.425 1.00 91.75 185 ILE A CA 1
ATOM 1356 C C . ILE A 1 185 ? 14.825 -11.089 -4.844 1.00 91.75 185 ILE A C 1
ATOM 1358 O O . ILE A 1 185 ? 15.770 -10.868 -5.597 1.00 91.75 185 ILE A O 1
ATOM 1362 N N . ILE A 1 186 ? 14.918 -10.964 -3.517 1.00 91.06 186 ILE A N 1
ATOM 1363 C CA . ILE A 1 186 ? 16.118 -10.455 -2.834 1.00 91.06 186 ILE A CA 1
ATOM 1364 C C . ILE A 1 186 ? 17.308 -11.393 -3.064 1.00 91.06 186 ILE A C 1
ATOM 1366 O O . ILE A 1 186 ? 18.382 -10.951 -3.464 1.00 91.06 186 ILE A O 1
ATOM 1370 N N . LEU A 1 187 ? 17.133 -12.703 -2.856 1.00 93.00 187 LEU A N 1
ATOM 1371 C CA . LEU A 1 187 ? 18.212 -13.673 -3.065 1.00 93.00 187 LEU A CA 1
ATOM 1372 C C . LEU A 1 187 ? 18.659 -13.717 -4.532 1.00 93.00 187 LEU A C 1
ATOM 1374 O O . LEU A 1 187 ? 19.857 -13.787 -4.797 1.00 93.00 187 LEU A O 1
ATOM 1378 N N . GLY A 1 188 ? 17.720 -13.638 -5.479 1.00 91.69 188 GLY A N 1
ATOM 1379 C CA . GLY A 1 188 ? 18.022 -13.557 -6.907 1.00 91.69 188 GLY A CA 1
ATOM 1380 C C . GLY A 1 188 ? 18.817 -12.300 -7.268 1.00 91.69 188 GLY A C 1
ATOM 1381 O O . GLY A 1 188 ? 19.826 -12.401 -7.965 1.00 91.69 188 GLY A O 1
ATOM 1382 N N . GLY A 1 189 ? 18.416 -11.138 -6.741 1.00 89.50 189 GLY A N 1
ATOM 1383 C CA . GLY A 1 189 ? 19.129 -9.871 -6.923 1.00 89.50 189 GLY A CA 1
ATOM 1384 C C . GLY A 1 189 ? 20.555 -9.917 -6.371 1.00 89.50 189 GLY A C 1
ATOM 1385 O O . GLY A 1 189 ? 21.502 -9.564 -7.071 1.00 89.50 189 GLY A O 1
ATOM 1386 N N . VAL A 1 190 ? 20.731 -10.454 -5.161 1.00 91.06 190 VAL A N 1
ATOM 1387 C CA . VAL A 1 190 ? 22.051 -10.624 -4.532 1.00 91.06 190 VAL A CA 1
ATOM 1388 C C . VAL A 1 190 ? 22.957 -11.543 -5.355 1.00 91.06 190 VAL A C 1
ATOM 1390 O O . VAL A 1 190 ? 24.129 -11.230 -5.558 1.00 91.06 190 VAL A O 1
ATOM 1393 N N . VAL A 1 191 ? 22.435 -12.663 -5.864 1.00 93.06 191 VAL A N 1
ATOM 1394 C CA . VAL A 1 191 ? 23.206 -13.575 -6.726 1.00 93.06 191 VAL A CA 1
ATOM 1395 C C . VAL A 1 191 ? 23.641 -12.881 -8.019 1.00 93.06 191 VAL A C 1
ATOM 1397 O O . VAL A 1 191 ? 24.808 -12.991 -8.389 1.00 93.06 191 VAL A O 1
ATOM 1400 N N . MET A 1 192 ? 22.749 -12.131 -8.674 1.00 89.94 192 MET A N 1
ATOM 1401 C CA . MET A 1 192 ? 23.073 -11.361 -9.886 1.00 89.94 192 MET A CA 1
ATOM 1402 C C . MET A 1 192 ? 24.137 -10.288 -9.622 1.00 89.94 192 MET A C 1
ATOM 1404 O O . MET A 1 192 ? 25.035 -10.088 -10.442 1.00 89.94 192 MET A O 1
ATOM 1408 N N . LEU A 1 193 ? 24.087 -9.648 -8.450 1.00 89.25 193 LEU A N 1
ATOM 1409 C CA . LEU A 1 193 ? 25.083 -8.666 -8.031 1.00 89.25 193 LEU A CA 1
ATOM 1410 C C . LEU A 1 193 ? 26.467 -9.308 -7.854 1.00 89.25 193 LEU A C 1
ATOM 1412 O O . LEU A 1 193 ? 27.460 -8.780 -8.351 1.00 89.25 193 LEU A O 1
ATOM 1416 N N . PHE A 1 194 ? 26.539 -10.480 -7.215 1.00 90.38 194 PHE A N 1
ATOM 1417 C CA . PHE A 1 194 ? 27.795 -11.226 -7.063 1.00 90.38 194 PHE A CA 1
ATOM 1418 C C . PHE A 1 194 ? 28.337 -11.797 -8.380 1.00 90.38 194 PHE A C 1
ATOM 1420 O O . PHE A 1 194 ? 29.539 -12.034 -8.486 1.00 90.38 194 PHE A O 1
ATOM 1427 N N . GLN A 1 195 ? 27.480 -11.998 -9.383 1.00 90.62 195 GLN A N 1
ATOM 1428 C CA . GLN A 1 195 ? 27.883 -12.392 -10.737 1.00 90.62 195 GLN A CA 1
ATOM 1429 C C . GLN A 1 195 ? 28.430 -11.220 -11.571 1.00 90.62 195 GLN A C 1
ATOM 1431 O O . GLN A 1 195 ? 28.941 -11.448 -12.664 1.00 90.62 195 GLN A O 1
ATOM 1436 N N . GLY A 1 196 ? 28.372 -9.986 -11.057 1.00 87.31 196 GLY A N 1
ATOM 1437 C CA . GLY A 1 196 ? 28.911 -8.801 -11.726 1.00 87.31 196 GLY A CA 1
ATOM 1438 C C . GLY A 1 196 ? 27.955 -8.138 -12.720 1.00 87.31 196 GLY A C 1
ATOM 1439 O O . GLY A 1 196 ? 28.395 -7.303 -13.503 1.00 87.31 196 GLY A O 1
ATOM 1440 N N . HIS A 1 197 ? 26.656 -8.457 -12.694 1.00 86.62 197 HIS A N 1
ATOM 1441 C CA . HIS A 1 197 ? 25.640 -7.802 -13.530 1.00 86.62 197 HIS A CA 1
ATOM 1442 C C . HIS A 1 197 ? 25.256 -6.407 -12.991 1.00 86.62 197 HIS A C 1
ATOM 1444 O O . HIS A 1 197 ? 24.102 -6.149 -12.647 1.00 86.62 197 HIS A O 1
ATOM 1450 N N . THR A 1 198 ? 26.231 -5.498 -12.892 1.00 86.19 198 THR A N 1
ATOM 1451 C CA . THR A 1 198 ? 26.067 -4.148 -12.317 1.00 86.19 198 THR A CA 1
ATOM 1452 C C . THR A 1 198 ? 25.830 -3.045 -13.347 1.00 86.19 198 THR A C 1
ATOM 1454 O O . THR A 1 198 ? 25.762 -1.883 -12.967 1.00 86.19 198 THR A O 1
ATOM 1457 N N . GLU A 1 199 ? 25.647 -3.387 -14.623 1.00 85.38 199 GLU A N 1
ATOM 1458 C CA . GLU A 1 199 ? 25.511 -2.432 -15.740 1.00 85.38 199 GLU A CA 1
ATOM 1459 C C . GLU A 1 199 ? 24.405 -1.382 -15.510 1.00 85.38 199 GLU A C 1
ATOM 1461 O O . GLU A 1 199 ? 24.534 -0.224 -15.896 1.00 85.38 199 GLU A O 1
ATOM 1466 N N . ASN A 1 200 ? 23.331 -1.753 -14.801 1.00 79.69 200 ASN A N 1
ATOM 1467 C CA . ASN A 1 200 ? 22.232 -0.843 -14.456 1.00 79.69 200 ASN A CA 1
ATOM 1468 C C . ASN A 1 200 ? 22.628 0.267 -13.458 1.00 79.69 200 ASN A C 1
ATOM 1470 O O . ASN A 1 200 ? 21.857 1.208 -13.262 1.00 79.69 200 ASN A O 1
ATOM 1474 N N . PHE A 1 201 ? 23.792 0.158 -12.809 1.00 81.62 201 PHE A N 1
ATOM 1475 C CA . PHE A 1 201 ? 24.259 1.102 -11.794 1.00 81.62 201 PHE A CA 1
ATOM 1476 C C . PHE A 1 201 ? 25.319 2.091 -12.299 1.00 81.62 201 PHE A C 1
ATOM 1478 O O . PHE A 1 201 ? 25.510 3.125 -11.652 1.00 81.62 201 PHE A O 1
ATOM 1485 N N . ASP A 1 202 ? 25.963 1.836 -13.441 1.00 81.06 202 ASP A N 1
ATOM 1486 C CA . ASP A 1 202 ? 27.106 2.633 -13.917 1.00 81.06 202 ASP A CA 1
ATOM 1487 C C . ASP A 1 202 ? 26.736 4.110 -14.158 1.00 81.06 202 ASP A C 1
ATOM 1489 O O . ASP A 1 202 ? 27.479 5.008 -13.766 1.00 81.06 202 ASP A O 1
ATOM 1493 N N . ASN A 1 203 ? 25.527 4.369 -14.674 1.00 83.62 203 ASN A N 1
ATOM 1494 C CA . ASN A 1 203 ? 24.948 5.709 -14.843 1.00 83.62 203 ASN A CA 1
ATOM 1495 C C . ASN A 1 203 ? 23.630 5.862 -14.064 1.00 83.62 203 ASN A C 1
ATOM 1497 O O . ASN A 1 203 ? 22.617 6.322 -14.588 1.00 83.62 203 ASN A O 1
ATOM 1501 N N . SER A 1 204 ? 23.638 5.489 -12.780 1.00 87.12 204 SER A N 1
ATOM 1502 C CA . SER A 1 204 ? 22.430 5.398 -11.935 1.00 87.12 204 SER A CA 1
ATOM 1503 C C . SER A 1 204 ? 21.517 6.638 -11.922 1.00 87.12 204 SER A C 1
ATOM 1505 O O . SER A 1 204 ? 20.336 6.500 -11.619 1.00 87.12 204 SER A O 1
ATOM 1507 N N . PHE A 1 205 ? 22.027 7.841 -12.202 1.00 90.81 205 PHE A N 1
ATOM 1508 C CA . PHE A 1 205 ? 21.258 9.098 -12.162 1.00 90.81 205 PHE A CA 1
ATOM 1509 C C . PHE A 1 205 ? 21.014 9.728 -13.539 1.00 90.81 205 PHE A C 1
ATOM 1511 O O . PHE A 1 205 ? 20.420 10.808 -13.631 1.00 90.81 205 PHE A O 1
ATOM 1518 N N . GLU A 1 206 ? 21.458 9.088 -14.616 1.00 89.31 206 GLU A N 1
ATOM 1519 C CA . GLU A 1 206 ? 21.218 9.585 -15.968 1.00 89.31 206 GLU A CA 1
ATOM 1520 C C . GLU A 1 206 ? 19.721 9.503 -16.315 1.00 89.31 206 GLU A C 1
ATOM 1522 O O . GLU A 1 206 ? 19.029 8.569 -15.914 1.00 89.31 206 GLU A O 1
ATOM 1527 N N . GLY A 1 207 ? 19.192 10.519 -17.007 1.00 86.94 207 GLY A N 1
ATOM 1528 C CA . GLY A 1 207 ? 17.770 10.573 -17.373 1.00 86.94 207 GLY A CA 1
ATOM 1529 C C . GLY A 1 207 ? 16.805 10.868 -16.216 1.00 86.94 207 GLY A C 1
ATOM 1530 O O . GLY A 1 207 ? 15.613 10.603 -16.343 1.00 86.94 207 GLY A O 1
ATOM 1531 N N . THR A 1 208 ? 17.291 11.411 -15.092 1.00 91.75 208 THR A N 1
ATOM 1532 C CA . THR A 1 208 ? 16.429 11.756 -13.948 1.00 91.75 208 THR A CA 1
ATOM 1533 C C . THR A 1 208 ? 15.504 12.932 -14.266 1.00 91.75 208 THR A C 1
ATOM 1535 O O . THR A 1 208 ? 15.967 14.031 -14.585 1.00 91.75 208 THR A O 1
ATOM 1538 N N . TYR A 1 209 ? 14.202 12.736 -14.079 1.00 91.00 209 TYR A N 1
ATOM 1539 C CA . TYR A 1 209 ? 13.211 13.807 -14.116 1.00 91.00 209 TYR A CA 1
ATOM 1540 C C . TYR A 1 209 ? 13.113 14.480 -12.744 1.00 91.00 209 TYR A C 1
ATOM 1542 O O . TYR A 1 209 ? 12.778 13.850 -11.743 1.00 91.00 209 TYR A O 1
ATOM 1550 N N . VAL A 1 210 ? 13.425 15.776 -12.688 1.00 89.88 210 VAL A N 1
ATOM 1551 C CA . VAL A 1 210 ? 13.431 16.575 -11.444 1.00 89.88 210 VAL A CA 1
ATOM 1552 C C . VAL A 1 210 ? 12.257 17.548 -11.352 1.00 89.88 210 VAL A C 1
ATOM 1554 O O . VAL A 1 210 ? 12.273 18.489 -10.559 1.00 89.88 210 VAL A O 1
ATOM 1557 N N . ASP A 1 211 ? 11.229 17.355 -12.173 1.00 93.00 211 ASP A N 1
ATOM 1558 C CA . ASP A 1 211 ? 10.030 18.171 -12.102 1.00 93.00 211 ASP A CA 1
ATOM 1559 C C . ASP A 1 211 ? 9.166 17.793 -10.887 1.00 93.00 211 ASP A C 1
ATOM 1561 O O . ASP A 1 211 ? 9.106 16.646 -10.438 1.00 93.00 211 ASP A O 1
ATOM 1565 N N . VAL A 1 212 ? 8.473 18.795 -10.343 1.00 94.00 212 VAL A N 1
ATOM 1566 C CA . VAL A 1 212 ? 7.650 18.649 -9.133 1.00 94.00 212 VAL A CA 1
ATOM 1567 C C . VAL A 1 212 ? 6.542 17.605 -9.325 1.00 94.00 212 VAL A C 1
ATOM 1569 O O . VAL A 1 212 ? 6.173 16.926 -8.368 1.00 94.00 212 VAL A O 1
ATOM 1572 N N . SER A 1 213 ? 6.030 17.449 -10.551 1.00 93.75 213 SER A N 1
ATOM 1573 C CA . SER A 1 213 ? 4.969 16.488 -10.863 1.00 93.75 213 SER A CA 1
ATOM 1574 C C . SER A 1 213 ? 5.482 15.050 -10.799 1.00 93.75 213 SER A C 1
ATOM 1576 O O . SER A 1 213 ? 4.897 14.226 -10.098 1.00 93.75 213 SER A O 1
ATOM 1578 N N . SER A 1 214 ? 6.594 14.751 -11.466 1.00 93.56 214 SER A N 1
ATOM 1579 C CA . SER A 1 214 ? 7.240 13.435 -11.469 1.00 93.56 214 SER A CA 1
ATOM 1580 C C . SER A 1 214 ? 7.664 13.013 -10.071 1.00 93.56 214 SER A C 1
ATOM 1582 O O . SER A 1 214 ? 7.354 11.900 -9.643 1.00 93.56 214 SER A O 1
ATOM 1584 N N . ILE A 1 215 ? 8.280 13.926 -9.313 1.00 94.75 215 ILE A N 1
ATOM 1585 C CA . ILE A 1 215 ? 8.637 13.681 -7.911 1.00 94.75 215 ILE A CA 1
ATOM 1586 C C . ILE A 1 215 ? 7.373 13.408 -7.082 1.00 94.75 215 ILE A C 1
ATOM 1588 O O . ILE A 1 215 ? 7.335 12.440 -6.325 1.00 94.75 215 ILE A O 1
ATOM 1592 N N . GLY A 1 216 ? 6.318 14.213 -7.243 1.00 94.88 216 GLY A N 1
ATOM 1593 C CA . GLY A 1 216 ? 5.053 14.037 -6.525 1.00 94.88 216 GLY A CA 1
ATOM 1594 C C . GLY A 1 216 ? 4.380 12.689 -6.802 1.00 94.88 216 GLY A C 1
ATOM 1595 O O . GLY A 1 216 ? 3.949 12.013 -5.867 1.00 94.88 216 GLY A O 1
ATOM 1596 N N . ILE A 1 217 ? 4.338 12.260 -8.067 1.00 93.56 217 ILE A N 1
ATOM 1597 C CA . ILE A 1 217 ? 3.794 10.954 -8.470 1.00 93.56 217 ILE A CA 1
ATOM 1598 C C . ILE A 1 217 ? 4.661 9.819 -7.913 1.00 93.56 217 ILE A C 1
ATOM 1600 O O . ILE A 1 217 ? 4.120 8.853 -7.375 1.00 93.56 217 ILE A O 1
ATOM 1604 N N . ALA A 1 218 ? 5.989 9.944 -7.978 1.00 94.88 218 ALA A N 1
ATOM 1605 C CA . ALA A 1 218 ? 6.910 8.951 -7.432 1.00 94.88 218 ALA A CA 1
ATOM 1606 C C . ALA A 1 218 ? 6.736 8.789 -5.911 1.00 94.88 218 ALA A C 1
ATOM 1608 O O . ALA A 1 218 ? 6.630 7.664 -5.424 1.00 94.88 218 ALA A O 1
ATOM 1609 N N . PHE A 1 219 ? 6.609 9.890 -5.160 1.00 95.06 219 PHE A N 1
ATOM 1610 C CA . PHE A 1 219 ? 6.302 9.841 -3.726 1.00 95.06 219 PHE A CA 1
ATOM 1611 C C . PHE A 1 219 ? 4.933 9.228 -3.443 1.00 95.06 219 PHE A C 1
ATOM 1613 O O . PHE A 1 219 ? 4.813 8.422 -2.525 1.00 95.06 219 PHE A O 1
ATOM 1620 N N . TYR A 1 220 ? 3.905 9.570 -4.223 1.00 93.19 220 TYR A N 1
ATOM 1621 C CA . TYR A 1 220 ? 2.570 8.995 -4.054 1.00 93.19 220 TYR A CA 1
ATOM 1622 C C . TYR A 1 220 ? 2.594 7.466 -4.203 1.00 93.19 220 TYR A C 1
ATOM 1624 O O . TYR A 1 220 ? 2.063 6.743 -3.360 1.00 93.19 220 TYR A O 1
ATOM 1632 N N . GLN A 1 221 ? 3.279 6.971 -5.237 1.00 92.12 221 GLN A N 1
ATOM 1633 C CA . GLN A 1 221 ? 3.416 5.539 -5.508 1.00 92.12 221 GLN A CA 1
ATOM 1634 C C . GLN A 1 221 ? 4.329 4.830 -4.500 1.00 92.12 221 GLN A C 1
ATOM 1636 O O . GLN A 1 221 ? 4.056 3.689 -4.123 1.00 92.12 221 GLN A O 1
ATOM 1641 N N . GLY A 1 222 ? 5.392 5.493 -4.036 1.00 92.0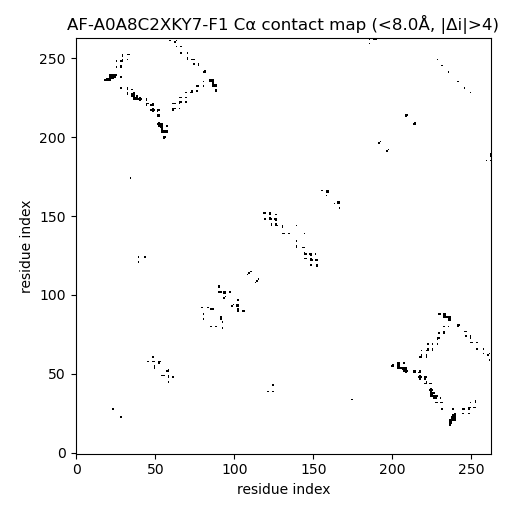6 222 GLY A N 1
ATOM 1642 C CA . GLY A 1 222 ? 6.276 4.975 -2.993 1.00 92.06 222 GLY A CA 1
ATOM 1643 C C . GLY A 1 222 ? 5.564 4.863 -1.645 1.00 92.06 222 GLY A C 1
ATOM 1644 O O . GLY A 1 222 ? 5.576 3.801 -1.028 1.00 92.06 222 GLY A O 1
ATOM 1645 N N . LEU A 1 223 ? 4.866 5.916 -1.211 1.00 91.31 223 LEU A N 1
ATOM 1646 C CA . LEU A 1 223 ? 4.114 5.934 0.049 1.00 91.31 223 LEU A CA 1
ATOM 1647 C C . LEU A 1 223 ? 2.976 4.909 0.070 1.00 91.31 223 LEU A C 1
ATOM 1649 O O . LEU A 1 223 ? 2.718 4.335 1.124 1.00 91.31 223 LEU A O 1
ATOM 1653 N N . TRP A 1 224 ? 2.355 4.616 -1.078 1.00 89.44 224 TRP A N 1
ATOM 1654 C CA . TRP A 1 224 ? 1.381 3.525 -1.205 1.00 89.44 224 TRP A CA 1
ATOM 1655 C C . TRP A 1 224 ? 1.955 2.165 -0.778 1.00 89.44 224 TRP A C 1
ATOM 1657 O O . TRP A 1 224 ? 1.267 1.365 -0.150 1.00 89.44 224 TRP A O 1
ATOM 1667 N N . SER A 1 225 ? 3.233 1.906 -1.064 1.00 89.44 225 SER A N 1
ATOM 1668 C CA . SER A 1 225 ? 3.901 0.667 -0.643 1.00 89.44 225 SER A CA 1
ATOM 1669 C C . SER A 1 225 ? 4.228 0.604 0.844 1.00 89.44 225 SER A C 1
ATOM 1671 O O . SER A 1 225 ? 4.473 -0.486 1.352 1.00 89.44 225 SER A O 1
ATOM 1673 N N . PHE A 1 226 ? 4.234 1.745 1.533 1.00 86.75 226 PHE A N 1
ATOM 1674 C CA . PHE A 1 226 ? 4.437 1.826 2.978 1.00 86.75 226 PHE A CA 1
ATOM 1675 C C . PHE A 1 226 ? 3.122 1.981 3.755 1.00 86.75 226 PHE A C 1
ATOM 1677 O O . PHE A 1 226 ? 3.169 2.189 4.968 1.00 86.75 226 PHE A O 1
ATOM 1684 N N . ASP A 1 227 ? 1.960 1.911 3.098 1.00 84.69 227 ASP A N 1
ATOM 1685 C CA . ASP A 1 227 ? 0.662 2.052 3.763 1.00 84.69 227 ASP A CA 1
ATOM 1686 C C . ASP A 1 227 ? 0.481 1.018 4.889 1.00 84.69 227 ASP A C 1
ATOM 1688 O O . ASP A 1 227 ? 0.911 -0.130 4.784 1.00 84.69 227 ASP A O 1
ATOM 1692 N N . GLY A 1 228 ? -0.150 1.432 5.991 1.00 79.81 228 GLY A N 1
ATOM 1693 C CA . GLY A 1 228 ? -0.423 0.568 7.145 1.00 79.81 228 GLY A CA 1
ATOM 1694 C C . GLY A 1 228 ? 0.363 0.877 8.425 1.00 79.81 228 GLY A C 1
ATOM 1695 O O . GLY A 1 228 ? 0.135 0.208 9.438 1.00 79.81 228 GLY A O 1
ATOM 1696 N N . TRP A 1 229 ? 1.224 1.904 8.446 1.00 79.00 229 TRP A N 1
ATOM 1697 C CA . TRP A 1 229 ? 1.913 2.375 9.669 1.00 79.00 229 TRP A CA 1
ATOM 1698 C C . TRP A 1 229 ? 0.964 2.846 10.780 1.00 79.00 229 TRP A C 1
ATOM 1700 O O . TRP A 1 229 ? 1.302 2.767 11.960 1.00 79.00 229 TRP A O 1
ATOM 1710 N N . ASN A 1 230 ? -0.237 3.289 10.426 1.00 80.56 230 ASN A N 1
ATOM 1711 C CA . ASN A 1 230 ? -1.288 3.739 11.338 1.00 80.56 230 ASN A CA 1
ATOM 1712 C C . ASN A 1 230 ? -2.097 2.594 11.978 1.00 80.56 230 ASN A C 1
ATOM 1714 O O . ASN A 1 230 ? -2.783 2.824 12.974 1.00 80.56 230 ASN A O 1
ATOM 1718 N N . THR A 1 231 ? -2.011 1.361 11.462 1.00 75.94 231 THR A N 1
ATOM 1719 C CA . THR A 1 231 ? -2.938 0.265 11.813 1.00 75.94 231 THR A CA 1
ATOM 1720 C C . THR A 1 231 ? -2.894 -0.135 13.293 1.00 75.94 231 THR A C 1
ATOM 1722 O O . THR A 1 231 ? -3.919 -0.512 13.858 1.00 75.94 231 THR A O 1
ATOM 1725 N N . LEU A 1 232 ? -1.744 -0.010 13.968 1.00 69.69 232 LEU A N 1
ATOM 1726 C CA . LEU A 1 232 ? -1.648 -0.325 15.402 1.00 69.69 232 LEU A CA 1
ATOM 1727 C C . LEU A 1 232 ? -2.545 0.547 16.281 1.00 69.69 232 LEU A C 1
ATOM 1729 O O . LEU A 1 232 ? -3.003 0.083 17.322 1.00 69.69 232 LEU A O 1
ATOM 1733 N N . ASN A 1 233 ? -2.808 1.786 15.867 1.00 75.69 233 ASN A N 1
ATOM 1734 C CA . ASN A 1 233 ? -3.617 2.725 16.641 1.00 75.69 233 ASN A CA 1
ATOM 1735 C C . ASN A 1 233 ? -5.094 2.337 16.705 1.00 75.69 233 ASN A C 1
ATOM 1737 O O . ASN A 1 233 ? -5.828 2.813 17.564 1.00 75.69 233 ASN A O 1
ATOM 1741 N N . TYR A 1 234 ? -5.524 1.431 15.828 1.00 74.44 234 TYR A N 1
ATOM 1742 C CA . TYR A 1 234 ? -6.857 0.844 15.875 1.00 74.44 234 TYR A CA 1
ATOM 1743 C C . TYR A 1 234 ? -6.979 -0.288 16.903 1.00 74.44 234 TYR A C 1
ATOM 1745 O O . TYR A 1 234 ? -8.096 -0.645 17.260 1.00 74.44 234 TYR A O 1
ATOM 1753 N N . LEU A 1 235 ? -5.856 -0.846 17.372 1.00 68.25 235 LEU A N 1
ATOM 1754 C CA . LEU A 1 235 ? -5.796 -1.998 18.282 1.00 68.25 235 LEU A CA 1
ATOM 1755 C C . LEU A 1 235 ? -5.113 -1.658 19.617 1.00 68.25 235 LEU A C 1
ATOM 1757 O O . LEU A 1 235 ? -4.685 -2.551 20.352 1.00 68.25 235 LEU A O 1
ATOM 1761 N N . THR A 1 236 ? -4.994 -0.372 19.948 1.00 66.62 236 THR A N 1
ATOM 1762 C CA . THR A 1 236 ? -4.338 0.133 21.169 1.00 66.62 236 THR A CA 1
ATOM 1763 C C . THR A 1 236 ? -4.914 -0.471 22.447 1.00 66.62 236 THR A C 1
ATOM 1765 O O . THR A 1 236 ? -4.161 -0.752 23.381 1.00 66.62 236 THR A O 1
ATOM 1768 N N . GLU A 1 237 ? -6.217 -0.756 22.482 1.00 63.09 237 GLU A N 1
ATOM 1769 C CA . GLU A 1 237 ? -6.883 -1.387 23.628 1.00 63.09 237 GLU A CA 1
ATOM 1770 C C . GLU A 1 237 ? -6.539 -2.883 23.802 1.00 63.09 237 GLU A C 1
ATOM 1772 O O . GLU A 1 237 ? -6.626 -3.399 24.918 1.00 63.09 237 GLU A O 1
ATOM 1777 N N . GLU A 1 238 ? -6.078 -3.573 22.750 1.00 67.88 238 GLU A N 1
ATOM 1778 C CA . GLU A 1 238 ? -5.689 -4.998 22.757 1.00 67.88 238 GLU A CA 1
ATOM 1779 C C . GLU A 1 238 ? -4.196 -5.234 23.054 1.00 67.88 238 GLU A C 1
ATOM 1781 O O . GLU A 1 238 ? -3.772 -6.358 23.361 1.00 67.88 238 GLU A O 1
ATOM 1786 N N . LEU A 1 239 ? -3.380 -4.178 22.996 1.00 63.12 239 LEU A N 1
ATOM 1787 C CA . LEU A 1 239 ? -1.947 -4.224 23.278 1.00 63.12 239 LEU A CA 1
ATOM 1788 C C . LEU A 1 239 ? -1.667 -4.298 24.788 1.00 63.12 239 LEU A C 1
ATOM 1790 O O . LEU A 1 239 ? -2.089 -3.459 25.587 1.00 63.12 239 LEU A O 1
ATOM 1794 N N . LYS A 1 240 ? -0.856 -5.277 25.207 1.00 57.62 240 LYS A N 1
ATOM 1795 C CA . LYS A 1 240 ? -0.249 -5.284 26.553 1.00 57.62 240 LYS A CA 1
ATOM 1796 C C . LYS A 1 240 ? 0.810 -4.172 26.603 1.00 57.62 240 LYS A C 1
ATOM 1798 O O . LYS A 1 240 ? 1.760 -4.299 25.857 1.00 57.62 240 LYS A O 1
ATOM 1803 N N . HIS A 1 241 ? 0.719 -3.164 27.479 1.00 56.59 241 HIS A N 1
ATOM 1804 C CA . HIS A 1 241 ? 1.660 -2.017 27.599 1.00 56.59 241 HIS A CA 1
ATOM 1805 C C . HIS A 1 241 ? 1.906 -1.233 26.287 1.00 56.59 241 HIS A C 1
ATOM 1807 O O . HIS A 1 241 ? 2.975 -1.369 25.681 1.00 56.59 241 HIS A O 1
ATOM 1813 N N . PRO A 1 242 ? 0.942 -0.412 25.837 1.00 54.91 242 PRO A N 1
ATOM 1814 C CA . PRO A 1 242 ? 1.032 0.320 24.571 1.00 54.91 242 PRO A CA 1
ATOM 1815 C C . PRO A 1 242 ? 2.181 1.346 24.539 1.00 54.91 242 PRO A C 1
ATOM 1817 O O . PRO A 1 242 ? 2.847 1.475 23.513 1.00 54.91 242 PRO A O 1
ATOM 1820 N N . GLU A 1 243 ? 2.495 1.987 25.671 1.00 54.84 243 GLU A N 1
ATOM 1821 C CA . GLU A 1 243 ? 3.451 3.106 25.752 1.00 54.84 243 GLU A CA 1
ATOM 1822 C C . GLU A 1 243 ? 4.884 2.796 25.296 1.00 54.84 243 GLU A C 1
ATOM 1824 O O . GLU A 1 243 ? 5.492 3.582 24.576 1.00 54.84 243 GLU A O 1
ATOM 1829 N N . VAL A 1 244 ? 5.418 1.624 25.638 1.00 52.59 244 VAL A N 1
ATOM 1830 C CA . VAL A 1 244 ? 6.797 1.238 25.278 1.00 52.59 244 VAL A CA 1
ATOM 1831 C C . VAL A 1 244 ? 6.836 0.441 23.970 1.00 52.59 244 VAL A C 1
ATOM 1833 O O . VAL A 1 244 ? 7.844 0.398 23.263 1.00 52.59 244 VAL A O 1
ATOM 1836 N N . ARG A 1 245 ? 5.737 -0.237 23.629 1.00 53.03 245 ARG A N 1
ATOM 1837 C CA . ARG A 1 245 ? 5.751 -1.283 22.599 1.00 53.03 245 ARG A CA 1
ATOM 1838 C C . ARG A 1 245 ? 5.388 -0.779 21.222 1.00 53.03 245 ARG A C 1
ATOM 1840 O O . ARG A 1 245 ? 5.955 -1.294 20.264 1.00 53.03 245 ARG A O 1
ATOM 1847 N N . VAL A 1 246 ? 4.524 0.229 21.114 1.00 55.84 246 VAL A N 1
ATOM 1848 C CA . VAL A 1 246 ? 4.237 0.870 19.824 1.00 55.84 246 VAL A CA 1
ATOM 1849 C C . VAL A 1 246 ? 5.522 1.526 19.297 1.00 55.84 246 VAL A C 1
ATOM 1851 O O . VAL A 1 246 ? 5.952 1.201 18.192 1.00 55.84 246 VAL A O 1
ATOM 1854 N N . TYR A 1 247 ? 6.237 2.274 20.148 1.00 50.66 247 TYR A N 1
ATOM 1855 C CA . TYR A 1 247 ? 7.549 2.869 19.843 1.00 50.66 247 TYR A CA 1
ATOM 1856 C C . TYR A 1 247 ? 8.608 1.844 19.401 1.00 50.66 247 TYR A C 1
ATOM 1858 O O . TYR A 1 247 ? 9.174 1.959 18.313 1.00 50.66 247 TYR A O 1
ATOM 1866 N N . CYS A 1 248 ? 8.867 0.807 20.207 1.00 49.75 248 CYS A N 1
ATOM 1867 C CA . CYS A 1 248 ? 9.868 -0.209 19.862 1.00 49.75 248 CYS A CA 1
ATOM 1868 C C . CYS A 1 248 ? 9.480 -1.029 18.624 1.00 49.75 248 CYS A C 1
ATOM 1870 O O . CYS A 1 248 ? 10.353 -1.403 17.840 1.00 49.75 248 CYS A O 1
ATOM 1872 N N . SER A 1 249 ? 8.189 -1.319 18.431 1.00 51.38 249 SER A N 1
ATOM 1873 C CA . SER A 1 249 ? 7.732 -2.122 17.295 1.00 51.38 249 SER A CA 1
ATOM 1874 C C . SER A 1 249 ? 7.937 -1.409 15.961 1.00 51.38 249 SER A C 1
ATOM 1876 O O . SER A 1 249 ? 8.478 -2.017 15.042 1.00 51.38 249 SER A O 1
ATOM 1878 N N . LEU A 1 250 ? 7.615 -0.115 15.884 1.00 56.62 250 LEU A N 1
ATOM 1879 C CA . LEU A 1 250 ? 7.813 0.705 14.689 1.00 56.62 250 LEU A CA 1
ATOM 1880 C C . LEU A 1 250 ? 9.298 0.845 14.338 1.00 56.62 250 LEU A C 1
ATOM 1882 O O . LEU A 1 250 ? 9.678 0.608 13.194 1.00 56.62 250 LEU A O 1
ATOM 1886 N N . ILE A 1 251 ? 10.158 1.128 15.322 1.00 55.34 251 ILE A N 1
ATOM 1887 C CA . ILE A 1 251 ? 11.605 1.292 15.095 1.00 55.34 251 ILE A CA 1
ATOM 1888 C C . ILE A 1 251 ? 12.260 -0.023 14.636 1.00 55.34 251 ILE A C 1
ATOM 1890 O O . ILE A 1 251 ? 13.033 -0.037 13.676 1.00 55.34 251 ILE A O 1
ATOM 1894 N N . ILE A 1 252 ? 11.954 -1.149 15.293 1.00 56.16 252 ILE A N 1
ATOM 1895 C CA . ILE A 1 252 ? 12.532 -2.460 14.944 1.00 56.16 252 ILE A CA 1
ATOM 1896 C C . ILE A 1 252 ? 12.032 -2.930 13.576 1.00 56.16 252 ILE A C 1
ATOM 1898 O O . ILE A 1 252 ? 12.803 -3.508 12.801 1.00 56.16 252 ILE A O 1
ATOM 1902 N N . HIS A 1 253 ? 10.750 -2.703 13.288 1.00 54.91 253 HIS A N 1
ATOM 1903 C CA . HIS A 1 253 ? 10.133 -3.170 12.061 1.00 54.91 253 HIS A CA 1
ATOM 1904 C C . HIS A 1 253 ? 10.630 -2.383 10.845 1.00 54.91 253 HIS A C 1
ATOM 1906 O O . HIS A 1 253 ? 11.092 -2.984 9.874 1.00 54.91 253 HIS A O 1
ATOM 1912 N N . LEU A 1 254 ? 10.669 -1.053 10.927 1.00 54.19 254 LEU A N 1
ATOM 1913 C CA . LEU A 1 254 ? 11.096 -0.235 9.797 1.00 54.19 254 LEU A CA 1
ATOM 1914 C C . LEU A 1 254 ? 12.596 -0.344 9.502 1.00 54.19 254 LEU A C 1
ATOM 1916 O O . LEU A 1 254 ? 12.980 -0.336 8.336 1.00 54.19 254 LEU A O 1
ATOM 1920 N N . ARG A 1 255 ? 13.446 -0.550 10.523 1.00 52.06 255 ARG A N 1
ATOM 1921 C CA . ARG A 1 255 ? 14.875 -0.851 10.310 1.00 52.06 255 ARG A CA 1
ATOM 1922 C C . ARG A 1 255 ? 15.066 -2.117 9.470 1.00 52.06 255 ARG A C 1
ATOM 1924 O O . ARG A 1 255 ? 15.961 -2.171 8.633 1.00 52.06 255 ARG A O 1
ATOM 1931 N N . ARG A 1 256 ? 14.230 -3.140 9.684 1.00 53.84 256 ARG A N 1
ATOM 1932 C CA . ARG A 1 256 ? 14.240 -4.369 8.875 1.00 53.84 256 ARG A CA 1
ATOM 1933 C C . ARG A 1 256 ? 13.655 -4.146 7.483 1.00 53.84 256 ARG A C 1
ATOM 1935 O O . ARG A 1 256 ? 14.178 -4.712 6.532 1.00 53.84 256 ARG A O 1
ATOM 1942 N N . HIS A 1 257 ? 12.626 -3.311 7.365 1.00 50.28 257 HIS A N 1
ATOM 1943 C CA . HIS A 1 257 ? 11.970 -3.041 6.091 1.00 50.28 257 HIS A CA 1
ATOM 1944 C C . HIS A 1 257 ? 12.843 -2.205 5.145 1.00 50.28 257 HIS A C 1
ATOM 1946 O O . HIS A 1 257 ? 13.010 -2.606 4.000 1.00 50.28 257 HIS A O 1
ATOM 1952 N N . LEU A 1 258 ? 13.486 -1.129 5.625 1.00 48.88 258 LEU A N 1
ATOM 1953 C CA . LEU A 1 258 ? 14.481 -0.376 4.843 1.00 48.88 258 LEU A CA 1
ATOM 1954 C C . LEU A 1 258 ? 15.649 -1.270 4.403 1.00 48.88 258 LEU A C 1
ATOM 1956 O O . LEU A 1 258 ? 16.089 -1.188 3.264 1.00 48.88 258 LEU A O 1
ATOM 1960 N N . CYS A 1 259 ? 16.116 -2.170 5.274 1.00 41.34 259 CYS A N 1
ATOM 1961 C CA . CYS A 1 259 ? 17.189 -3.107 4.934 1.00 41.34 259 CYS A CA 1
ATOM 1962 C C . CYS A 1 259 ? 16.771 -4.154 3.883 1.00 41.34 259 CYS A C 1
ATOM 1964 O O . CYS A 1 259 ? 17.635 -4.707 3.219 1.00 41.34 259 CYS A O 1
ATOM 1966 N N . SER A 1 260 ? 15.469 -4.425 3.739 1.00 45.12 260 SER A N 1
ATOM 1967 C CA . SER A 1 260 ? 14.899 -5.326 2.727 1.00 45.12 260 SER A CA 1
ATOM 1968 C C . SER A 1 260 ? 14.519 -4.614 1.421 1.00 45.12 260 SER A C 1
ATOM 1970 O O . SER A 1 260 ? 14.143 -5.287 0.471 1.00 45.12 260 SER A O 1
ATOM 1972 N N . LEU A 1 261 ? 14.530 -3.277 1.411 1.00 43.19 261 LEU A N 1
ATOM 1973 C CA . LEU A 1 261 ? 14.171 -2.417 0.276 1.00 43.19 261 LEU A CA 1
ATOM 1974 C C . LEU A 1 261 ? 15.401 -1.758 -0.371 1.00 43.19 261 LEU A C 1
ATOM 1976 O O . LEU A 1 261 ? 15.346 -1.390 -1.538 1.00 43.19 261 LEU A O 1
ATOM 1980 N N . CYS A 1 262 ? 16.494 -1.598 0.383 1.00 33.94 262 CYS A N 1
ATOM 1981 C CA . CYS A 1 262 ? 17.795 -1.147 -0.126 1.00 33.94 262 CYS A CA 1
ATOM 1982 C C . CYS A 1 262 ? 18.689 -2.288 -0.654 1.00 33.94 262 CYS A C 1
ATOM 1984 O O . CYS A 1 262 ? 19.803 -2.006 -1.093 1.00 33.94 262 CYS A O 1
ATOM 1986 N N . LEU A 1 263 ? 18.241 -3.544 -0.569 1.00 31.97 263 LEU A N 1
ATOM 1987 C CA . LEU A 1 263 ? 18.919 -4.744 -1.076 1.00 31.97 263 LEU A CA 1
ATOM 1988 C C . LEU A 1 263 ? 18.069 -5.373 -2.178 1.00 31.97 263 LEU A C 1
ATOM 1990 O O . LEU A 1 263 ? 18.667 -5.837 -3.170 1.00 31.97 263 LEU A O 1
#